Protein AF-A0A2G6E7K4-F1 (afdb_monomer_lite)

Foldseek 3Di:
DVVVVVVVVVVVVVVVVVVVVVVVVPPPPPPDPPLAFWFWFQLPQFCDPDQDHRAQFQHWHVPFDGDQQAGWRTWGDDPQKIKTFTQHPQFPAAADPPDPFPRHWHWFKKFKALQAPVLRDLPPFDQDDAFDKDKDFPPSRTQKIWAAPADPRRGGDPPQQKTWMFGHDSRWIFIAAGGSVLSSLDTRYGDDDGGTDGMDHWDKDACSVPDSHGIMIIDDGRVSVVDLARMKIWIAISNNRHIIIGHPVDTDPDPCVVVVVVVVVVVVVVVVVVVVD

InterPro domains:
  IPR013424 PEP-CTERM protein-sorting domain [PF07589] (251-271)
  IPR013424 PEP-CTERM protein-sorting domain [TIGR02595] (252-276)

Secondary structure (DSSP, 8-state):
-HHHHHHHHHHHHHHHHHHHHHHHH-----------EE-EE--SS---SSSSSS--SS---TTS--SGGG-EEEEEEETTEEEEEESS-TTT-EE-TT--SSSEE-B-PEEEESS-GGG--GGGSPPP-SSS--EEES-S---EEEEEPB-TTSSB-TTT-EEEEEE--TT-EEEE-S-GGGGGG-EEEEEE-SEEEEEEE-EEE---TTBSBSEEEEEEE-GGGS--TT-EEEEEBTT-S-EEEE-TTSPPPPPTHHHHHHHHHHHHHHHHHHTT-

pLDDT: mean 85.66, std 12.46, range [47.22, 98.69]

Structure (mmCIF, N/CA/C/O backbone):
data_AF-A0A2G6E7K4-F1
#
_entry.id   AF-A0A2G6E7K4-F1
#
loop_
_atom_site.group_PDB
_atom_site.id
_atom_site.type_symbol
_atom_site.label_atom_id
_atom_site.label_alt_id
_atom_site.label_comp_id
_atom_site.label_asym_id
_atom_site.label_entity_id
_atom_site.label_seq_id
_atom_site.pdbx_PDB_ins_code
_atom_site.Cartn_x
_atom_site.Cartn_y
_atom_site.Cartn_z
_atom_site.occupancy
_atom_site.B_iso_or_equiv
_atom_site.auth_seq_id
_atom_site.auth_comp_id
_atom_site.auth_asym_id
_atom_site.auth_atom_id
_atom_site.pdbx_PDB_model_num
ATOM 1 N N . MET A 1 1 ? -24.726 32.894 61.142 1.00 69.31 1 MET A N 1
ATOM 2 C CA . MET A 1 1 ? -24.258 31.506 60.924 1.00 69.31 1 MET A CA 1
ATOM 3 C C . MET A 1 1 ? -25.130 30.751 59.913 1.00 69.31 1 MET A C 1
ATOM 5 O O . MET A 1 1 ? -24.589 30.278 58.927 1.00 69.31 1 MET A O 1
ATOM 9 N N . MET A 1 2 ? -26.463 30.739 60.058 1.00 79.25 2 MET A N 1
ATOM 10 C CA . MET A 1 2 ? -27.396 30.045 59.140 1.00 79.25 2 MET A CA 1
ATOM 11 C C . MET A 1 2 ? -27.314 30.479 57.656 1.00 79.25 2 MET A C 1
ATOM 13 O O . MET A 1 2 ? -27.462 29.657 56.760 1.00 79.25 2 MET A O 1
ATOM 17 N N . PHE A 1 3 ? -27.017 31.753 57.381 1.00 76.12 3 PHE A N 1
ATOM 18 C CA . PHE A 1 3 ? -26.937 32.280 56.009 1.00 76.12 3 PHE A CA 1
ATOM 19 C C . PHE A 1 3 ? -25.722 31.749 55.216 1.00 76.12 3 PHE A C 1
ATOM 21 O O . PHE A 1 3 ? -25.814 31.518 54.014 1.00 76.12 3 PHE A O 1
ATOM 28 N N . MET A 1 4 ? -24.592 31.494 55.889 1.00 80.38 4 MET A N 1
ATOM 29 C CA . MET A 1 4 ? -23.384 30.946 55.249 1.00 80.38 4 MET A CA 1
ATOM 30 C C . MET A 1 4 ? -23.529 29.463 54.887 1.00 80.38 4 MET A C 1
ATOM 32 O O . MET A 1 4 ? -23.009 29.032 53.860 1.00 80.38 4 MET A O 1
ATOM 36 N N . GLU A 1 5 ? -24.241 28.690 55.710 1.00 80.56 5 GLU A N 1
ATOM 37 C CA . GLU A 1 5 ? -24.541 27.274 55.453 1.00 80.56 5 GLU A CA 1
ATOM 38 C C . GLU A 1 5 ? -25.435 27.117 54.214 1.00 80.56 5 GLU A C 1
ATOM 40 O O . GLU A 1 5 ? -25.129 26.332 53.314 1.00 80.56 5 GLU A O 1
ATOM 45 N N . LEU A 1 6 ? -26.484 27.942 54.109 1.00 78.81 6 LEU A N 1
ATOM 46 C CA . LEU A 1 6 ? -27.387 27.943 52.958 1.00 78.81 6 LEU A CA 1
ATOM 47 C C . LEU A 1 6 ? -26.661 28.344 51.662 1.00 78.81 6 LEU A C 1
ATOM 49 O O . LEU A 1 6 ? -26.813 27.678 50.639 1.00 78.81 6 LEU A O 1
ATOM 53 N N . TRP A 1 7 ? -25.811 29.375 51.712 1.00 80.88 7 TRP A N 1
ATOM 54 C CA . TRP A 1 7 ? -25.011 29.811 50.562 1.00 80.88 7 TRP A CA 1
ATOM 55 C C . TRP A 1 7 ? -24.049 28.722 50.069 1.00 80.88 7 TRP A C 1
ATOM 57 O O . TRP A 1 7 ? -23.968 28.446 48.871 1.00 80.88 7 TRP A O 1
ATOM 67 N N . ARG A 1 8 ? -23.358 28.037 50.991 1.00 79.25 8 ARG A N 1
ATOM 68 C CA . ARG A 1 8 ? -22.470 26.909 50.665 1.00 79.25 8 ARG A CA 1
ATOM 69 C C . ARG A 1 8 ? -23.223 25.737 50.041 1.00 79.25 8 ARG A C 1
ATOM 71 O O . ARG A 1 8 ? -22.695 25.095 49.134 1.00 79.25 8 ARG A O 1
ATOM 78 N N . PHE A 1 9 ? -24.435 25.453 50.509 1.00 78.44 9 PHE A N 1
ATOM 79 C CA . PHE A 1 9 ? -25.270 24.387 49.961 1.00 78.44 9 PHE A CA 1
ATOM 80 C C . PHE A 1 9 ? -25.733 24.696 48.529 1.00 78.44 9 PHE A C 1
ATOM 82 O O . PHE A 1 9 ? -25.611 23.844 47.647 1.00 78.44 9 PHE A O 1
ATOM 89 N N . VAL A 1 10 ? -26.194 25.927 48.280 1.00 81.81 10 VAL A N 1
ATOM 90 C CA . VAL A 1 10 ? -26.642 26.376 46.952 1.00 81.81 10 VAL A CA 1
ATOM 91 C C . VAL A 1 10 ? -25.477 26.412 45.962 1.00 81.81 10 VAL A C 1
ATOM 93 O O . VAL A 1 10 ? -25.593 25.832 44.886 1.00 81.81 10 VAL A O 1
ATOM 96 N N . MET A 1 11 ? -24.325 26.977 46.342 1.00 82.44 11 MET A N 1
ATOM 97 C CA . MET A 1 11 ? -23.132 27.036 45.482 1.00 82.44 11 MET A CA 1
ATOM 98 C C . MET A 1 11 ? -22.623 25.644 45.083 1.00 82.44 11 MET A C 1
ATOM 100 O O . MET A 1 11 ? -22.278 25.431 43.926 1.00 82.44 11 MET A O 1
ATOM 104 N N . LYS A 1 12 ? -22.630 24.664 46.000 1.00 77.56 12 LYS A N 1
ATOM 105 C CA . LYS A 1 12 ? -22.223 23.281 45.688 1.00 77.56 12 LYS A CA 1
ATOM 106 C C . LYS A 1 12 ? -23.146 22.611 44.668 1.00 77.56 12 LYS A C 1
ATOM 108 O O . LYS A 1 12 ? -22.664 21.878 43.809 1.00 77.56 12 LYS A O 1
ATOM 113 N N . ARG A 1 13 ? -24.460 22.843 44.762 1.00 81.94 13 ARG A N 1
ATOM 114 C CA . ARG A 1 13 ? -25.428 22.294 43.800 1.00 81.94 13 ARG A CA 1
ATOM 115 C C . ARG A 1 13 ? -25.355 23.008 42.458 1.00 81.94 13 ARG A C 1
ATOM 117 O O . ARG A 1 13 ? -25.353 22.334 41.438 1.00 81.94 13 ARG A O 1
ATOM 124 N N . LEU A 1 14 ? -25.233 24.335 42.464 1.00 80.44 14 LEU A N 1
ATOM 125 C CA . LEU A 1 14 ? -25.110 25.126 41.242 1.00 80.44 14 LEU A CA 1
ATOM 126 C C . LEU A 1 14 ? -23.844 24.746 40.467 1.00 80.44 14 LEU A C 1
ATOM 128 O O . LEU A 1 14 ? -23.913 24.527 39.266 1.00 80.44 14 LEU A O 1
ATOM 132 N N . PHE A 1 15 ? -22.717 24.581 41.166 1.00 78.75 15 PHE A N 1
ATOM 133 C CA . PHE A 1 15 ? -21.463 24.139 40.559 1.00 78.75 15 PHE A CA 1
ATOM 134 C C . PHE A 1 15 ? -21.559 22.709 40.010 1.00 78.75 15 PHE A C 1
ATOM 136 O O . PHE A 1 15 ? -21.078 22.445 38.917 1.00 78.75 15 PHE A O 1
ATOM 143 N N . GLY A 1 16 ? -22.226 21.796 40.727 1.00 77.75 16 GLY A N 1
ATOM 144 C CA . GLY A 1 16 ? -22.464 20.434 40.238 1.00 77.75 16 GLY A CA 1
ATOM 145 C C . GLY A 1 16 ? -23.347 20.385 38.986 1.00 77.75 16 GLY A C 1
ATOM 146 O O . GLY A 1 16 ? -23.050 19.631 38.067 1.00 77.75 16 GLY A O 1
ATOM 147 N N . VAL A 1 17 ? -24.397 21.211 38.930 1.00 78.06 17 VAL A N 1
ATOM 148 C CA . VAL A 1 17 ? -25.283 21.319 37.758 1.00 78.06 17 VAL A CA 1
ATOM 149 C C . VAL A 1 17 ? -24.563 21.974 36.582 1.00 78.06 17 VAL A C 1
ATOM 151 O O . VAL A 1 17 ? -24.685 21.482 35.468 1.00 78.06 17 VAL A O 1
ATOM 154 N N . LEU A 1 18 ? -23.780 23.030 36.819 1.00 76.75 18 LEU A N 1
ATOM 155 C CA . LEU A 1 18 ? -22.972 23.671 35.780 1.00 76.75 18 LEU A CA 1
ATOM 156 C C . LEU A 1 18 ? -21.930 22.708 35.215 1.00 76.75 18 LEU A C 1
ATOM 158 O O . LEU A 1 18 ? -21.867 22.565 34.008 1.00 76.75 18 LEU A O 1
ATOM 162 N N . LEU A 1 19 ? -21.185 21.985 36.056 1.00 74.81 19 LEU A N 1
ATOM 163 C CA . LEU A 1 19 ? -20.199 21.005 35.591 1.00 74.81 19 LEU A CA 1
ATOM 164 C C . LEU A 1 19 ? -20.845 19.879 34.765 1.00 74.81 19 LEU A C 1
ATOM 166 O O . LEU A 1 19 ? -20.311 19.503 33.727 1.00 74.81 19 LEU A O 1
ATOM 170 N N . ALA A 1 20 ? -22.004 19.368 35.198 1.00 70.88 20 ALA A N 1
ATOM 171 C CA . ALA A 1 20 ? -22.749 18.352 34.456 1.00 70.88 20 ALA A CA 1
ATOM 172 C C . ALA A 1 20 ? -23.298 18.891 33.124 1.00 70.88 20 ALA A C 1
ATOM 174 O O . ALA A 1 20 ? -23.215 18.204 32.112 1.00 70.88 20 ALA A O 1
ATOM 175 N N . ALA A 1 21 ? -23.807 20.126 33.106 1.00 71.69 21 ALA A N 1
ATOM 176 C CA . ALA A 1 21 ? -24.277 20.776 31.887 1.00 71.69 21 ALA A CA 1
ATOM 177 C C . ALA A 1 21 ? -23.126 21.059 30.911 1.00 71.69 21 ALA A C 1
ATOM 179 O O . ALA A 1 21 ? -23.288 20.845 29.717 1.00 71.69 21 ALA A O 1
ATOM 180 N N . THR A 1 22 ? -21.948 21.467 31.396 1.00 66.69 22 THR A N 1
ATOM 181 C CA . THR A 1 22 ? -20.770 21.654 30.540 1.00 66.69 22 THR A CA 1
ATOM 182 C C . THR A 1 22 ? -20.312 20.322 29.949 1.00 66.69 22 THR A C 1
ATOM 184 O O . THR A 1 22 ? -20.122 20.256 28.745 1.00 66.69 22 THR A O 1
ATOM 187 N N . LEU A 1 23 ? -20.240 19.247 30.746 1.00 65.38 23 LEU A N 1
ATOM 188 C CA . LEU A 1 23 ? -19.900 17.901 30.255 1.00 65.38 23 LEU A CA 1
ATOM 189 C C . LEU A 1 23 ? -20.910 17.358 29.229 1.00 65.38 23 LEU A C 1
ATOM 191 O O . LEU A 1 23 ? -20.523 16.623 28.329 1.00 65.38 23 LEU A O 1
ATOM 195 N N . MET A 1 24 ? -22.192 17.723 29.346 1.00 63.91 24 MET A N 1
ATOM 196 C CA . MET A 1 24 ? -23.231 17.340 28.380 1.00 63.91 24 MET A CA 1
ATOM 197 C C . MET A 1 24 ? -23.233 18.215 27.117 1.00 63.91 24 MET A C 1
ATOM 199 O O . MET A 1 24 ? -23.617 17.737 26.056 1.00 63.91 24 MET A O 1
ATOM 203 N N . CYS A 1 25 ? -22.799 19.476 27.207 1.00 55.75 25 CYS A N 1
ATOM 204 C CA . CYS A 1 25 ? -22.737 20.395 26.066 1.00 55.75 25 CYS A CA 1
ATOM 205 C C . CYS A 1 25 ? -21.403 20.344 25.300 1.00 55.75 25 CYS A C 1
ATOM 207 O O . CYS A 1 25 ? -21.341 20.853 24.187 1.00 55.75 25 CYS A O 1
ATOM 209 N N . THR A 1 26 ? -20.346 19.743 25.859 1.00 54.12 26 THR A N 1
ATOM 210 C CA . THR A 1 26 ? -19.057 19.525 25.172 1.00 54.12 26 THR A CA 1
ATOM 211 C C . THR A 1 26 ? -18.934 18.136 24.553 1.00 54.12 26 THR A C 1
ATOM 213 O O . THR A 1 26 ? -17.831 17.735 24.198 1.00 54.12 26 THR A O 1
ATOM 216 N N . GLY A 1 27 ? -20.039 17.400 24.407 1.00 53.38 27 GLY A N 1
ATOM 217 C CA . GLY A 1 27 ? -20.100 16.191 23.587 1.00 53.38 27 GLY A CA 1
ATOM 218 C C . GLY A 1 27 ? -19.998 16.526 22.099 1.00 53.38 27 GLY A C 1
ATOM 219 O O . GLY A 1 27 ? -20.880 16.162 21.330 1.00 53.38 27 GLY A O 1
ATOM 220 N N . ALA A 1 28 ? -18.962 17.268 21.696 1.00 52.09 28 ALA A N 1
ATOM 221 C CA . ALA A 1 28 ? -18.530 17.253 20.314 1.00 52.09 28 ALA A CA 1
ATOM 222 C C . ALA A 1 28 ? -18.260 15.783 20.001 1.00 52.09 28 ALA A C 1
ATOM 224 O O . ALA A 1 28 ? -17.378 15.171 20.603 1.00 52.09 28 ALA A O 1
ATOM 225 N N . HIS A 1 29 ? -19.096 15.198 19.149 1.00 47.22 29 HIS A N 1
ATOM 226 C CA . HIS A 1 29 ? -18.805 13.913 18.552 1.00 47.22 29 HIS A CA 1
ATOM 227 C C . HIS A 1 29 ? -17.534 14.124 17.735 1.00 47.22 29 HIS A C 1
ATOM 229 O O . HIS A 1 29 ? -17.582 14.624 16.614 1.00 47.22 29 HIS A O 1
ATOM 235 N N . VAL A 1 30 ? -16.387 13.843 18.347 1.00 51.91 30 VAL A N 1
ATOM 236 C CA . VAL A 1 30 ? -15.177 13.546 17.600 1.00 51.91 30 VAL A CA 1
ATOM 237 C C . VAL A 1 30 ? -15.498 12.207 16.958 1.00 51.91 30 VAL A C 1
ATOM 239 O O . VAL A 1 30 ? -15.428 11.169 17.611 1.00 51.91 30 VAL A O 1
ATOM 242 N N . TYR A 1 31 ? -16.011 12.255 15.732 1.00 61.25 31 TYR A N 1
ATOM 243 C CA . TYR A 1 31 ? -16.021 11.082 14.879 1.00 61.25 31 TYR A CA 1
ATOM 244 C C . TYR A 1 31 ? -14.555 10.858 14.537 1.00 61.25 31 TYR A C 1
ATOM 246 O O . TYR A 1 31 ? -14.017 11.513 13.649 1.00 61.25 31 TYR A O 1
ATOM 254 N N . ALA A 1 32 ? -13.883 10.039 15.345 1.00 67.81 32 ALA A N 1
ATOM 255 C CA . ALA A 1 32 ? -12.681 9.395 14.865 1.00 67.81 32 ALA A CA 1
ATOM 256 C C . ALA A 1 32 ? -13.123 8.557 13.664 1.00 67.81 32 ALA A C 1
ATOM 258 O O . ALA A 1 32 ? -14.134 7.854 13.752 1.00 67.81 32 ALA A O 1
ATOM 259 N N . LEU A 1 33 ? -12.434 8.725 12.542 1.00 82.75 33 LEU A N 1
ATOM 260 C CA . LEU A 1 33 ? -12.523 7.794 11.435 1.00 82.75 33 LEU A CA 1
ATOM 261 C C . LEU A 1 33 ? -12.173 6.418 12.002 1.00 82.75 33 LEU A C 1
ATOM 263 O O . LEU A 1 33 ? -11.077 6.231 12.532 1.00 82.75 33 LEU A O 1
ATOM 267 N N . ASP A 1 34 ? -13.153 5.523 11.996 1.00 89.19 34 ASP A N 1
ATOM 268 C CA . ASP A 1 34 ? -12.968 4.142 12.408 1.00 89.19 34 ASP A CA 1
ATOM 269 C C . ASP A 1 34 ? -12.454 3.391 11.185 1.00 89.19 34 ASP A C 1
ATOM 271 O O . ASP A 1 34 ? -13.178 3.253 10.201 1.00 89.19 34 ASP A O 1
ATOM 275 N N . LEU A 1 35 ? -11.171 3.040 11.207 1.00 91.56 35 LEU A N 1
ATOM 276 C CA . LEU A 1 35 ? -10.523 2.294 10.129 1.00 91.56 35 LEU A CA 1
ATOM 277 C C . LEU A 1 35 ? -10.503 0.785 10.412 1.00 91.56 35 LEU A C 1
ATOM 279 O O . LEU A 1 35 ? -10.025 0.025 9.575 1.00 91.56 35 LEU A O 1
ATOM 283 N N . GLY A 1 36 ? -11.014 0.358 11.572 1.00 92.56 36 GLY A N 1
ATOM 284 C CA . GLY A 1 36 ? -10.951 -1.023 12.033 1.00 92.56 36 GLY A CA 1
ATOM 285 C C . GLY A 1 36 ? -9.618 -1.381 12.690 1.00 92.56 36 GLY A C 1
ATOM 286 O O . GLY A 1 36 ? -8.954 -0.543 13.309 1.00 92.56 36 GLY A O 1
ATOM 287 N N . ASP A 1 37 ? -9.241 -2.653 12.582 1.00 92.06 37 ASP A N 1
ATOM 288 C CA . ASP A 1 37 ? -8.063 -3.208 13.245 1.00 92.06 37 ASP A CA 1
ATOM 289 C C . ASP A 1 37 ? -6.783 -2.849 12.481 1.00 92.06 37 ASP A C 1
ATOM 291 O O . ASP A 1 37 ? -6.728 -2.970 11.258 1.00 92.06 37 ASP A O 1
ATOM 295 N N . ASN A 1 38 ? -5.723 -2.455 13.196 1.00 91.31 38 ASN A N 1
ATOM 296 C CA . ASN A 1 38 ? -4.394 -2.322 12.600 1.00 91.31 38 ASN A CA 1
ATOM 297 C C . ASN A 1 38 ? -3.809 -3.722 12.361 1.00 91.31 38 ASN A C 1
ATOM 299 O O . ASN A 1 38 ? -3.509 -4.452 13.312 1.00 91.31 38 ASN A O 1
ATOM 303 N N . ILE A 1 39 ? -3.631 -4.072 11.091 1.00 92.19 39 ILE A N 1
ATOM 304 C CA . ILE A 1 39 ? -3.152 -5.387 10.650 1.00 92.19 39 ILE A CA 1
ATOM 305 C C . ILE A 1 39 ? -1.685 -5.363 10.209 1.00 92.19 39 ILE A C 1
ATOM 307 O O . ILE A 1 39 ? -1.208 -6.323 9.616 1.00 92.19 39 ILE A O 1
ATOM 311 N N . THR A 1 40 ? -0.976 -4.268 10.459 1.00 90.88 40 THR A N 1
ATOM 312 C CA . THR A 1 40 ? 0.383 -4.036 9.961 1.00 90.88 40 THR A CA 1
ATOM 313 C C . THR A 1 40 ? 1.390 -4.971 10.618 1.00 90.88 40 THR A C 1
ATOM 315 O O . THR A 1 40 ? 1.371 -5.177 11.835 1.00 90.88 40 THR A O 1
ATOM 318 N N . LEU A 1 41 ? 2.293 -5.524 9.816 1.00 86.69 41 LEU A N 1
ATOM 319 C CA . LEU A 1 41 ? 3.391 -6.365 10.261 1.00 86.69 41 LEU A CA 1
ATOM 320 C C . LEU A 1 41 ? 4.730 -5.696 9.967 1.00 86.69 41 LEU A C 1
ATOM 322 O O . LEU A 1 41 ? 4.841 -5.071 8.924 1.00 86.69 41 LEU A O 1
ATOM 326 N N . PRO A 1 42 ? 5.756 -5.924 10.807 1.00 81.62 42 PRO A N 1
ATOM 327 C CA . PRO A 1 42 ? 7.126 -5.603 10.442 1.00 81.62 42 PRO A CA 1
ATOM 328 C C . PRO A 1 42 ? 7.534 -6.368 9.179 1.00 81.62 42 PRO A C 1
ATOM 330 O O . PRO A 1 42 ? 7.428 -7.600 9.147 1.00 81.62 42 PRO A O 1
ATOM 333 N N . ASP A 1 43 ? 8.057 -5.667 8.188 1.00 71.88 43 ASP A N 1
ATOM 334 C CA . ASP A 1 43 ? 8.473 -6.192 6.889 1.00 71.88 43 ASP A CA 1
ATOM 335 C C . ASP A 1 43 ? 9.698 -7.140 6.948 1.00 71.88 43 ASP A C 1
ATOM 337 O O . ASP A 1 43 ? 10.034 -7.840 5.991 1.00 71.88 43 ASP A O 1
ATOM 341 N N . MET A 1 44 ? 10.375 -7.190 8.100 1.00 72.88 44 MET A N 1
ATOM 342 C CA . MET A 1 44 ? 11.597 -7.953 8.362 1.00 72.88 44 MET A CA 1
ATOM 343 C C . MET A 1 44 ? 12.781 -7.662 7.418 1.00 72.88 44 MET A C 1
ATOM 345 O O . MET A 1 44 ? 13.757 -8.427 7.437 1.00 72.88 44 MET A O 1
ATOM 349 N N . ILE A 1 45 ? 12.758 -6.595 6.615 1.00 68.69 45 ILE A N 1
ATOM 350 C CA . ILE A 1 45 ? 13.897 -6.211 5.765 1.00 68.69 45 ILE A CA 1
ATOM 351 C C . ILE A 1 45 ? 14.990 -5.570 6.627 1.00 68.69 45 ILE A C 1
ATOM 353 O O . ILE A 1 45 ? 16.194 -5.731 6.368 1.00 68.69 45 ILE A O 1
ATOM 357 N N . SER A 1 46 ? 14.588 -4.968 7.744 1.00 64.94 46 SER A N 1
ATOM 358 C CA . SER A 1 46 ? 15.455 -4.308 8.705 1.00 64.94 46 SER A CA 1
ATOM 359 C C . SER A 1 46 ? 15.458 -4.981 10.088 1.00 64.94 46 SER A C 1
ATOM 361 O O . SER A 1 46 ? 14.464 -5.482 10.601 1.00 64.94 46 SER A O 1
ATOM 363 N N . THR A 1 47 ? 16.621 -4.984 10.754 1.00 62.44 47 THR A N 1
ATOM 364 C CA . THR A 1 47 ? 16.741 -5.326 12.191 1.00 62.44 47 THR A CA 1
ATOM 365 C C . THR A 1 47 ? 17.417 -4.197 12.976 1.00 62.44 47 THR A C 1
ATOM 367 O O . THR A 1 47 ? 18.185 -4.447 13.914 1.00 62.44 47 THR A O 1
ATOM 370 N N . GLY A 1 48 ? 17.241 -2.958 12.512 1.00 59.56 48 GLY A N 1
ATOM 371 C CA . GLY A 1 48 ? 17.858 -1.757 13.070 1.00 59.56 48 GLY A CA 1
ATOM 372 C C . GLY A 1 48 ? 17.296 -1.319 14.428 1.00 59.56 48 GLY A C 1
ATOM 373 O O . GLY A 1 48 ? 16.413 -1.946 15.003 1.00 59.56 48 GLY A O 1
ATOM 374 N N . ASN A 1 49 ? 17.850 -0.227 14.962 1.00 57.41 49 ASN A N 1
ATOM 375 C CA . ASN A 1 49 ? 17.268 0.526 16.076 1.00 57.41 49 ASN A CA 1
ATOM 376 C C . ASN A 1 49 ? 17.139 1.988 15.628 1.00 57.41 49 ASN A C 1
ATOM 378 O O . ASN A 1 49 ? 18.160 2.606 15.310 1.00 57.41 49 ASN A O 1
ATOM 382 N N . GLY A 1 50 ? 15.939 2.568 15.689 1.00 67.19 50 GLY A N 1
ATOM 383 C CA . GLY A 1 50 ? 15.702 3.974 15.347 1.00 67.19 50 GLY A CA 1
ATOM 384 C C . GLY A 1 50 ? 14.617 4.124 14.288 1.00 67.19 50 GLY A C 1
ATOM 385 O O . GLY A 1 50 ? 13.518 3.650 14.515 1.00 67.19 50 GLY A O 1
ATOM 386 N N . TRP A 1 51 ? 14.947 4.789 13.181 1.00 54.72 51 TRP A N 1
ATOM 387 C CA . TRP A 1 51 ? 14.076 5.049 12.018 1.00 54.72 51 TRP A CA 1
ATOM 388 C C . TRP A 1 51 ? 14.023 3.879 11.016 1.00 54.72 51 TRP A C 1
ATOM 390 O O . TRP A 1 51 ? 13.482 4.026 9.937 1.00 54.72 51 TRP A O 1
ATOM 400 N N . TYR A 1 52 ? 14.684 2.767 11.343 1.00 52.66 52 TYR A N 1
ATOM 401 C CA . TYR A 1 52 ? 14.613 1.485 10.643 1.00 52.66 52 TYR A CA 1
ATOM 402 C C . TYR A 1 52 ? 14.685 0.392 11.716 1.00 52.66 52 TYR A C 1
ATOM 404 O O . TYR A 1 52 ? 15.524 0.492 12.631 1.00 52.66 52 TYR A O 1
ATOM 412 N N . GLY A 1 53 ? 13.812 -0.616 11.687 1.00 62.34 53 GLY A N 1
ATOM 413 C CA . GLY A 1 53 ? 13.686 -1.553 12.804 1.00 62.34 53 GLY A CA 1
ATOM 414 C C . GLY A 1 53 ? 12.614 -2.625 12.649 1.00 62.34 53 GLY A C 1
ATOM 415 O O . GLY A 1 53 ? 12.356 -3.113 11.570 1.00 62.34 53 GLY A O 1
ATOM 416 N N . SER A 1 54 ? 12.055 -3.075 13.776 1.00 63.91 54 SER A N 1
ATOM 417 C CA . SER A 1 54 ? 10.946 -4.042 13.796 1.00 63.91 54 SER A CA 1
ATOM 418 C C . SER A 1 54 ? 9.590 -3.341 13.933 1.00 63.91 54 SER A C 1
ATOM 420 O O . SER A 1 54 ? 8.714 -3.848 14.638 1.00 63.91 54 SER A O 1
ATOM 422 N N . GLN A 1 55 ? 9.487 -2.109 13.448 1.00 71.12 55 GLN A N 1
ATOM 423 C CA . GLN A 1 55 ? 8.390 -1.192 13.725 1.00 71.12 55 GLN A CA 1
ATOM 424 C C . GLN A 1 55 ? 8.136 -0.371 12.465 1.00 71.12 55 GLN A C 1
ATOM 426 O O . GLN A 1 55 ? 9.052 0.285 12.011 1.00 71.12 55 GLN A O 1
ATOM 431 N N . GLU A 1 56 ? 6.898 -0.356 11.993 1.00 73.44 56 GLU A N 1
ATOM 432 C CA . GLU A 1 56 ? 6.490 0.290 10.729 1.00 73.44 56 GLU A CA 1
ATOM 433 C C . GLU A 1 56 ? 6.061 1.754 10.938 1.00 73.44 56 GLU A C 1
ATOM 435 O O . GLU A 1 56 ? 5.475 2.388 10.083 1.00 73.44 56 GLU A O 1
ATOM 440 N N . VAL A 1 57 ? 6.269 2.287 12.145 1.00 70.69 57 VAL A N 1
ATOM 441 C CA . VAL A 1 57 ? 5.918 3.667 12.498 1.00 70.69 57 VAL A CA 1
ATOM 442 C C . VAL A 1 57 ? 7.180 4.513 12.475 1.00 70.69 57 VAL A C 1
ATOM 444 O O . VAL A 1 57 ? 8.119 4.200 13.221 1.00 70.69 57 VAL A O 1
ATOM 447 N N . ASP A 1 58 ? 7.149 5.620 11.726 1.00 70.56 58 ASP A N 1
ATOM 448 C CA . ASP A 1 58 ? 8.306 6.487 11.491 1.00 70.56 58 ASP A CA 1
ATOM 449 C C . ASP A 1 58 ? 9.480 5.693 10.868 1.00 70.56 58 ASP A C 1
ATOM 451 O O . ASP A 1 58 ? 10.648 5.920 11.236 1.00 70.56 58 ASP A O 1
ATOM 455 N N . GLU A 1 59 ? 9.179 4.719 9.995 1.00 77.06 59 GLU A N 1
ATOM 456 C CA . GLU A 1 59 ? 10.166 3.847 9.348 1.00 77.06 59 GLU A CA 1
ATOM 457 C C . GLU A 1 59 ? 10.324 4.146 7.860 1.00 77.06 59 GLU A C 1
ATOM 459 O O . GLU A 1 59 ? 9.392 4.528 7.174 1.00 77.06 59 GLU A O 1
ATOM 464 N N . THR A 1 60 ? 11.550 3.999 7.365 1.00 76.69 60 THR A N 1
ATOM 465 C CA . THR A 1 60 ? 11.812 3.795 5.943 1.00 76.69 60 THR A CA 1
ATOM 466 C C . THR A 1 60 ? 12.939 2.771 5.799 1.00 76.69 60 THR A C 1
ATOM 468 O O . THR A 1 60 ? 13.772 2.626 6.707 1.00 76.69 60 THR A O 1
ATOM 471 N N . GLU A 1 61 ? 13.064 2.135 4.631 1.00 81.31 61 GLU A N 1
ATOM 472 C CA . GLU A 1 61 ? 14.063 1.082 4.428 1.00 81.31 61 GLU A CA 1
ATOM 473 C C . GLU A 1 61 ? 15.524 1.517 4.699 1.00 81.31 61 GLU A C 1
ATOM 475 O O . GLU A 1 61 ? 15.935 2.671 4.498 1.00 81.31 61 GLU A O 1
ATOM 480 N N . PRO A 1 62 ? 16.413 0.591 5.107 1.00 75.62 62 PRO A N 1
ATOM 481 C CA . PRO A 1 62 ? 17.817 0.907 5.328 1.00 75.62 62 PRO A CA 1
ATOM 482 C C . PRO A 1 62 ? 18.503 1.520 4.097 1.00 75.62 62 PRO A C 1
ATOM 484 O O . PRO A 1 62 ? 18.812 0.856 3.110 1.00 75.62 62 PRO A O 1
ATOM 487 N N . GLY A 1 63 ? 18.865 2.799 4.211 1.00 79.25 63 GLY A N 1
ATOM 488 C CA . GLY A 1 63 ? 19.570 3.534 3.156 1.00 79.25 63 GLY A CA 1
ATOM 489 C C . GLY A 1 63 ? 18.663 4.374 2.260 1.00 79.25 63 GLY A C 1
ATOM 490 O O . GLY A 1 63 ? 19.163 4.933 1.280 1.00 79.25 63 GLY A O 1
ATOM 491 N N . THR A 1 64 ? 17.385 4.504 2.611 1.00 84.25 64 THR A N 1
ATOM 492 C CA . THR A 1 64 ? 16.414 5.325 1.889 1.00 84.25 64 THR A CA 1
ATOM 493 C C . THR A 1 64 ? 16.276 6.735 2.466 1.00 84.25 64 THR A C 1
ATOM 495 O O . THR A 1 64 ? 17.020 7.148 3.370 1.00 84.25 64 THR A O 1
ATOM 498 N N . VAL A 1 65 ? 15.413 7.541 1.843 1.00 85.88 65 VAL A N 1
ATOM 499 C CA . VAL A 1 65 ? 15.159 8.916 2.267 1.00 85.88 65 VAL A CA 1
ATOM 500 C C . VAL A 1 65 ? 14.213 8.883 3.456 1.00 85.88 65 VAL A C 1
ATOM 502 O O . VAL A 1 65 ? 13.105 8.380 3.364 1.00 85.88 65 VAL A O 1
ATOM 505 N N . GLN A 1 66 ? 14.654 9.479 4.560 1.00 86.38 66 GLN A N 1
ATOM 506 C CA . GLN A 1 66 ? 13.836 9.628 5.758 1.00 86.38 66 GLN A CA 1
ATOM 507 C C . GLN A 1 66 ? 12.873 10.802 5.621 1.00 86.38 66 GLN A C 1
ATOM 509 O O . GLN A 1 66 ? 13.257 11.884 5.156 1.00 86.38 66 GLN A O 1
ATOM 514 N N . GLY A 1 67 ? 11.682 10.637 6.175 1.00 85.12 67 GLY A N 1
ATOM 515 C CA . GLY A 1 67 ? 10.737 11.717 6.390 1.00 85.12 67 GLY A CA 1
ATOM 516 C C . GLY A 1 67 ? 9.312 11.212 6.312 1.00 85.12 67 GLY A C 1
ATOM 517 O O . GLY A 1 67 ? 9.022 10.299 5.558 1.00 85.12 67 GLY A O 1
ATOM 518 N N . GLN A 1 68 ? 8.428 11.877 7.047 1.00 87.06 68 GLN A N 1
ATOM 519 C CA . GLN A 1 68 ? 7.004 11.560 7.092 1.00 87.06 68 GLN A CA 1
ATOM 520 C C . GLN A 1 68 ? 6.367 11.413 5.700 1.00 87.06 68 GLN A C 1
ATOM 522 O O . GLN A 1 68 ? 5.513 10.576 5.474 1.00 87.06 68 GLN A O 1
ATOM 527 N N . ASN A 1 69 ? 6.786 12.241 4.748 1.00 90.50 69 ASN A N 1
ATOM 528 C CA . ASN A 1 69 ? 6.300 12.249 3.370 1.00 90.50 69 ASN A CA 1
ATOM 529 C C . ASN A 1 69 ? 6.754 11.047 2.519 1.00 90.50 69 ASN A C 1
ATOM 531 O O . ASN A 1 69 ? 6.357 10.969 1.363 1.00 90.50 69 ASN A O 1
ATOM 535 N N . TRP A 1 70 ? 7.580 10.159 3.071 1.00 90.12 70 TRP A N 1
ATOM 536 C CA . TRP A 1 70 ? 8.122 8.948 2.446 1.00 90.12 70 TRP A CA 1
ATOM 537 C C . TRP A 1 70 ? 7.750 7.665 3.204 1.00 90.12 70 TRP A C 1
ATOM 539 O O . TRP A 1 70 ? 8.345 6.621 2.955 1.00 90.12 70 TRP A O 1
ATOM 549 N N . ASP A 1 71 ? 6.868 7.796 4.194 1.00 87.50 71 ASP A N 1
ATOM 550 C CA . ASP A 1 71 ? 6.549 6.762 5.173 1.00 87.50 71 ASP A CA 1
ATOM 551 C C . ASP A 1 71 ? 5.130 6.228 4.912 1.00 87.50 71 ASP A C 1
ATOM 553 O O . ASP A 1 71 ? 4.146 6.996 4.894 1.00 87.50 71 ASP A O 1
ATOM 557 N N . LEU A 1 72 ? 5.052 4.924 4.651 1.00 92.50 72 LEU A N 1
ATOM 558 C CA . LEU A 1 72 ? 3.856 4.097 4.610 1.00 92.50 72 LEU A CA 1
ATOM 559 C C . LEU A 1 72 ? 3.746 3.385 5.957 1.00 92.50 72 LEU A C 1
ATOM 561 O O . LEU A 1 72 ? 4.510 2.490 6.273 1.00 92.50 72 LEU A O 1
ATOM 565 N N . GLU A 1 73 ? 2.729 3.718 6.739 1.00 90.12 73 GLU A N 1
ATOM 566 C CA . GLU A 1 73 ? 2.793 3.411 8.167 1.00 90.12 73 GLU A CA 1
ATOM 567 C C . GLU A 1 73 ? 1.927 2.246 8.609 1.00 90.12 73 GLU A C 1
ATOM 569 O O . GLU A 1 73 ? 2.232 1.551 9.583 1.00 90.12 73 GLU A O 1
ATOM 574 N N . ALA A 1 74 ? 0.753 2.097 7.990 1.00 92.38 74 ALA A N 1
ATOM 575 C CA . ALA A 1 74 ? -0.185 1.099 8.462 1.00 92.38 74 ALA A CA 1
ATOM 576 C C . ALA A 1 74 ? -1.235 0.665 7.449 1.00 92.38 74 ALA A C 1
ATOM 578 O O . ALA A 1 74 ? -1.851 1.472 6.751 1.00 92.38 74 ALA A O 1
ATOM 579 N N . PHE A 1 75 ? -1.531 -0.631 7.491 1.00 95.19 75 PHE A N 1
ATOM 580 C CA . PHE A 1 75 ? -2.781 -1.187 7.013 1.00 95.19 75 PHE A CA 1
ATOM 581 C C . PHE A 1 75 ? -3.798 -1.275 8.148 1.00 95.19 75 PHE A C 1
ATOM 583 O O . PHE A 1 75 ? -3.511 -1.766 9.245 1.00 95.19 75 PHE A O 1
ATOM 590 N N . PHE A 1 76 ? -5.023 -0.872 7.837 1.00 94.94 76 PHE A N 1
ATOM 591 C CA . PHE A 1 76 ? -6.183 -1.074 8.690 1.00 94.94 76 PHE A CA 1
ATOM 592 C C . PHE A 1 76 ? -7.271 -1.836 7.944 1.00 94.94 76 PHE A C 1
ATOM 594 O O . PHE A 1 76 ? -7.450 -1.646 6.738 1.00 94.94 76 PHE A O 1
ATOM 601 N N . LEU A 1 77 ? -7.999 -2.684 8.663 1.00 95.44 77 LEU A N 1
ATOM 602 C CA . LEU A 1 77 ? -9.080 -3.485 8.108 1.00 95.44 77 LEU A CA 1
ATOM 603 C C . LEU A 1 77 ? -10.334 -3.395 8.980 1.00 95.44 77 LEU A C 1
ATOM 605 O O . LEU A 1 77 ? -10.327 -3.820 10.136 1.00 95.44 77 LEU A O 1
ATOM 609 N N . ASP A 1 78 ? -11.422 -2.904 8.386 1.00 94.88 78 ASP A N 1
ATOM 610 C CA . ASP A 1 78 ? -12.768 -2.908 8.968 1.00 94.88 78 ASP A CA 1
ATOM 611 C C . ASP A 1 78 ? -13.688 -3.803 8.130 1.00 94.88 78 ASP A C 1
ATOM 613 O O . ASP A 1 78 ? -14.070 -3.456 7.008 1.00 94.88 78 ASP A O 1
ATOM 617 N N . ASP A 1 79 ? -14.009 -4.989 8.650 1.00 94.31 79 ASP A N 1
ATOM 618 C CA . ASP A 1 79 ? -14.672 -6.081 7.929 1.00 94.31 79 ASP A CA 1
ATOM 619 C C . ASP A 1 79 ? -13.948 -6.452 6.613 1.00 94.31 79 ASP A C 1
ATOM 621 O O . ASP A 1 79 ? -12.995 -7.229 6.616 1.00 94.31 79 ASP A O 1
ATOM 625 N N . PHE A 1 80 ? -14.411 -5.909 5.482 1.00 96.69 80 PHE A N 1
ATOM 626 C CA . PHE A 1 80 ? -13.832 -6.086 4.144 1.00 96.69 80 PHE A CA 1
ATOM 627 C C . PHE A 1 80 ? -13.291 -4.775 3.561 1.00 96.69 80 PHE A C 1
ATOM 629 O O . PHE A 1 80 ? -12.925 -4.741 2.394 1.00 96.69 80 PHE A O 1
ATOM 636 N N . THR A 1 81 ? -13.246 -3.696 4.339 1.00 97.56 81 THR A N 1
ATOM 637 C CA . THR A 1 81 ? -12.726 -2.405 3.885 1.00 97.56 81 THR A CA 1
ATOM 638 C C . THR A 1 81 ? -11.269 -2.273 4.297 1.00 97.56 81 THR A C 1
ATOM 640 O O . THR A 1 81 ? -10.973 -2.103 5.479 1.00 97.56 81 THR A O 1
ATOM 643 N N . LEU A 1 82 ? -10.359 -2.328 3.327 1.00 97.88 82 LEU A N 1
ATOM 644 C CA . LEU A 1 82 ? -8.938 -2.083 3.553 1.00 97.88 82 LEU A CA 1
ATOM 645 C C . LEU A 1 82 ? -8.634 -0.586 3.454 1.00 97.88 82 LEU A C 1
ATOM 647 O O . LEU A 1 82 ? -9.139 0.121 2.575 1.00 97.88 82 LEU A O 1
ATOM 651 N N . SER A 1 83 ? -7.780 -0.119 4.359 1.00 97.38 83 SER A N 1
ATOM 652 C CA . SER A 1 83 ? -7.248 1.239 4.362 1.00 97.38 83 SER A CA 1
ATOM 653 C C . SER A 1 83 ? -5.733 1.227 4.523 1.00 97.38 83 SER A C 1
ATOM 655 O O . SER A 1 83 ? -5.188 0.371 5.216 1.00 97.38 83 SER A O 1
ATOM 657 N N . VAL A 1 84 ? -5.075 2.202 3.905 1.00 96.75 84 VAL A N 1
ATOM 658 C CA . VAL A 1 84 ? -3.639 2.467 4.008 1.00 96.75 84 VAL A CA 1
ATOM 659 C C . VAL A 1 84 ? -3.452 3.842 4.619 1.00 96.75 84 VAL A C 1
ATOM 661 O O . VAL A 1 84 ? -4.132 4.795 4.236 1.00 96.75 84 VAL A O 1
ATOM 664 N N . VAL A 1 85 ? -2.540 3.951 5.571 1.00 94.69 85 VAL A N 1
ATOM 665 C CA . VAL A 1 85 ? -2.211 5.196 6.256 1.00 94.69 85 VAL A CA 1
ATOM 666 C C . VAL A 1 85 ? -0.720 5.442 6.115 1.00 94.69 85 VAL A C 1
ATOM 668 O O . VAL A 1 85 ? 0.067 4.505 6.178 1.00 94.69 85 VAL A O 1
ATOM 671 N N . GLY A 1 86 ? -0.344 6.697 5.909 1.00 94.06 86 GLY A N 1
ATOM 672 C CA . GLY A 1 86 ? 1.048 7.127 5.865 1.00 94.06 86 GLY A CA 1
ATOM 673 C C . GLY A 1 86 ? 1.141 8.641 5.755 1.00 94.06 86 GLY A C 1
ATOM 674 O O . GLY A 1 86 ? 0.126 9.342 5.692 1.00 94.06 86 GLY A O 1
ATOM 675 N N . GLY A 1 87 ? 2.351 9.187 5.729 1.00 92.50 87 GLY A N 1
ATOM 676 C CA . GLY A 1 87 ? 2.535 10.590 5.352 1.00 92.50 87 GLY A CA 1
ATOM 677 C C . GLY A 1 87 ? 2.789 10.797 3.859 1.00 92.50 87 GLY A C 1
ATOM 678 O O . GLY A 1 87 ? 2.746 11.940 3.396 1.00 92.50 87 GLY A O 1
ATOM 679 N N . PHE A 1 88 ? 2.992 9.719 3.098 1.00 94.56 88 PHE A N 1
ATOM 680 C CA . PHE A 1 88 ? 3.125 9.764 1.644 1.00 94.56 88 PHE A CA 1
ATOM 681 C C . PHE A 1 88 ? 1.876 10.339 0.956 1.00 94.56 88 PHE A C 1
ATOM 683 O O . PHE A 1 88 ? 0.740 10.018 1.316 1.00 94.56 88 PHE A O 1
ATOM 690 N N . ASP A 1 89 ? 2.051 11.201 -0.050 1.00 95.50 89 ASP A N 1
ATOM 691 C CA . ASP A 1 89 ? 0.930 11.691 -0.861 1.00 95.50 89 ASP A CA 1
ATOM 692 C C . ASP A 1 89 ? 0.518 10.614 -1.873 1.00 95.50 89 ASP A C 1
ATOM 694 O O . ASP A 1 89 ? 1.085 10.509 -2.959 1.00 95.50 89 ASP A O 1
ATOM 698 N N . PHE A 1 90 ? -0.500 9.821 -1.530 1.00 96.31 90 PHE A N 1
ATOM 699 C CA . PHE A 1 90 ? -0.952 8.706 -2.365 1.00 96.31 90 PHE A CA 1
ATOM 700 C C . PHE A 1 90 ? -1.339 9.109 -3.793 1.00 96.31 90 PHE A C 1
ATOM 702 O O . PHE A 1 90 ? -1.180 8.306 -4.707 1.00 96.31 90 PHE A O 1
ATOM 709 N N . ILE A 1 91 ? -1.822 10.338 -4.014 1.00 96.06 91 ILE A N 1
ATOM 710 C CA . ILE A 1 91 ? -2.222 10.800 -5.350 1.00 96.06 91 ILE A CA 1
ATOM 711 C C . ILE A 1 91 ? -1.018 11.345 -6.107 1.00 96.06 91 ILE A C 1
ATOM 713 O O . ILE A 1 91 ? -0.733 10.903 -7.221 1.00 96.06 91 ILE A O 1
ATOM 717 N N . ASN A 1 92 ? -0.333 12.340 -5.537 1.00 95.12 92 ASN A N 1
ATOM 718 C CA . ASN A 1 92 ? 0.700 13.071 -6.271 1.00 95.12 92 ASN A CA 1
ATOM 719 C C . ASN A 1 92 ? 2.067 12.396 -6.221 1.00 95.12 92 ASN A C 1
ATOM 721 O O . ASN A 1 92 ? 2.926 12.720 -7.047 1.00 95.12 92 ASN A O 1
ATOM 725 N N . GLY A 1 93 ? 2.269 11.475 -5.285 1.00 94.88 93 GLY A N 1
ATOM 726 C CA . GLY A 1 93 ? 3.581 10.962 -4.956 1.00 94.88 93 GLY A CA 1
ATOM 727 C C . GLY A 1 93 ? 4.470 12.010 -4.292 1.00 94.88 93 GLY A C 1
ATOM 728 O O . GLY A 1 93 ? 4.057 13.148 -4.060 1.00 94.88 93 GLY A O 1
ATOM 729 N N . GLU A 1 94 ? 5.726 11.650 -4.059 1.00 94.88 94 GLU A N 1
ATOM 730 C CA . GLU A 1 94 ? 6.694 12.518 -3.398 1.00 94.88 94 GLU A CA 1
ATOM 731 C C . GLU A 1 94 ? 7.835 12.926 -4.337 1.00 94.88 94 GLU A C 1
ATOM 733 O O . GLU A 1 94 ? 8.377 12.129 -5.108 1.00 94.88 94 GLU A O 1
ATOM 738 N N . ALA A 1 95 ? 8.205 14.208 -4.292 1.00 93.31 95 ALA A N 1
ATOM 739 C CA . ALA A 1 95 ? 9.183 14.778 -5.207 1.00 93.31 95 ALA A CA 1
ATOM 740 C C . ALA A 1 95 ? 10.612 14.320 -4.878 1.00 93.31 95 ALA A C 1
ATOM 742 O O . ALA A 1 95 ? 11.087 14.436 -3.749 1.00 93.31 95 ALA A O 1
ATOM 743 N N . SER A 1 96 ? 11.366 13.902 -5.898 1.00 90.81 96 SER A N 1
ATOM 744 C CA . SER A 1 96 ? 12.769 13.511 -5.743 1.00 90.81 96 SER A CA 1
ATOM 745 C C . SER A 1 96 ? 13.629 14.002 -6.899 1.00 90.81 96 SER A C 1
ATOM 747 O O . SER A 1 96 ? 13.253 13.965 -8.066 1.00 90.81 96 SER A O 1
ATOM 749 N N . ASN A 1 97 ? 14.867 14.390 -6.597 1.00 87.38 97 ASN A N 1
ATOM 750 C CA . ASN A 1 97 ? 15.877 14.676 -7.618 1.00 87.38 97 ASN A CA 1
ATOM 751 C C . ASN A 1 97 ? 16.331 13.419 -8.384 1.00 87.38 97 ASN A C 1
ATOM 753 O O . ASN A 1 97 ? 17.079 13.544 -9.357 1.00 87.38 97 ASN A O 1
ATOM 757 N N . HIS A 1 98 ? 15.931 12.232 -7.924 1.00 83.81 98 HIS A N 1
ATOM 758 C CA . HIS A 1 98 ? 16.217 10.956 -8.568 1.00 83.81 98 HIS A CA 1
ATOM 759 C C . HIS A 1 98 ? 15.012 10.348 -9.292 1.00 83.81 98 HIS A C 1
ATOM 761 O O . HIS A 1 98 ? 15.203 9.366 -10.009 1.00 83.81 98 HIS A O 1
ATOM 767 N N . ALA A 1 99 ? 13.822 10.934 -9.138 1.00 82.69 99 ALA A N 1
ATOM 768 C CA . ALA A 1 99 ? 12.621 10.492 -9.828 1.00 82.69 99 ALA A CA 1
ATOM 769 C C . ALA A 1 99 ? 12.775 10.601 -11.348 1.00 82.69 99 ALA A C 1
ATOM 771 O O . ALA A 1 99 ? 13.333 11.566 -11.884 1.00 82.69 99 ALA A O 1
ATOM 772 N N . SER A 1 100 ? 12.282 9.586 -12.050 1.00 69.88 100 SER A N 1
ATOM 773 C CA . SER A 1 100 ? 12.149 9.611 -13.503 1.00 69.88 100 SER A CA 1
ATOM 774 C C . SER A 1 100 ? 10.804 10.210 -13.909 1.00 69.88 100 SER A C 1
ATOM 776 O O . SER A 1 100 ? 9.820 10.028 -13.210 1.00 69.88 100 SER A O 1
ATOM 778 N N . GLY A 1 101 ? 10.732 10.864 -15.070 1.00 81.00 101 GLY A N 1
ATOM 779 C CA . GLY A 1 101 ? 9.459 11.370 -15.591 1.00 81.00 101 GLY A CA 1
ATOM 780 C C . GLY A 1 101 ? 9.099 12.750 -15.047 1.00 81.00 101 GLY A C 1
ATOM 781 O O . GLY A 1 101 ? 9.777 13.728 -15.370 1.00 81.00 101 GLY A O 1
ATOM 782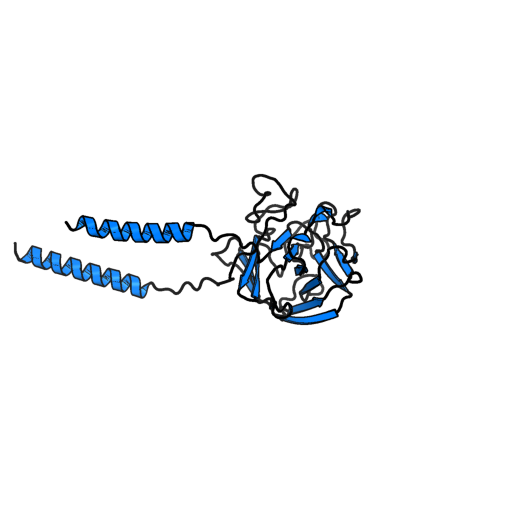 N N . ASP A 1 102 ? 8.006 12.836 -14.293 1.00 84.06 102 ASP A N 1
ATOM 783 C CA . ASP A 1 102 ? 7.424 14.093 -13.807 1.00 84.06 102 ASP A CA 1
ATOM 784 C C . ASP A 1 102 ? 8.172 14.700 -12.602 1.00 84.06 102 ASP A C 1
ATOM 786 O O . ASP A 1 102 ? 7.947 15.863 -12.262 1.00 84.06 102 ASP A O 1
ATOM 790 N N . GLY A 1 103 ? 9.119 13.952 -12.028 1.00 90.50 103 GLY A N 1
ATOM 791 C CA . GLY A 1 103 ? 9.929 14.363 -10.883 1.00 90.50 103 GLY A CA 1
ATOM 792 C C . GLY A 1 103 ? 9.425 13.836 -9.539 1.00 90.50 103 GLY A C 1
ATOM 793 O O . GLY A 1 103 ? 10.022 14.188 -8.517 1.00 90.50 103 GLY A O 1
ATOM 794 N N . ASN A 1 104 ? 8.402 12.978 -9.538 1.00 94.31 104 ASN A N 1
ATOM 795 C CA . ASN A 1 104 ? 7.852 12.356 -8.342 1.00 94.31 104 ASN A CA 1
ATOM 796 C C . ASN A 1 104 ? 8.023 10.828 -8.372 1.00 94.31 104 ASN A C 1
ATOM 798 O O . ASN A 1 104 ? 8.114 10.212 -9.430 1.00 94.31 104 ASN A O 1
ATOM 802 N N . TRP A 1 105 ? 8.093 10.221 -7.191 1.00 95.44 105 TRP A N 1
ATOM 803 C CA . TRP A 1 105 ? 7.886 8.786 -7.004 1.00 95.44 105 TRP A CA 1
ATOM 804 C C . TRP A 1 105 ? 6.444 8.560 -6.589 1.00 95.44 105 TRP A C 1
ATOM 806 O O . TRP A 1 105 ? 5.928 9.338 -5.795 1.00 95.44 105 TRP A O 1
ATOM 816 N N . HIS A 1 106 ? 5.789 7.532 -7.120 1.00 96.56 106 HIS A N 1
ATOM 817 C CA . HIS A 1 106 ? 4.352 7.325 -6.921 1.00 96.56 106 HIS A CA 1
ATOM 818 C C . HIS A 1 106 ? 4.038 6.132 -6.013 1.00 96.56 106 HIS A C 1
ATOM 820 O O . HIS A 1 106 ? 4.876 5.253 -5.812 1.00 96.56 106 HIS A O 1
ATOM 826 N N . PHE A 1 107 ? 2.808 6.099 -5.495 1.00 97.38 107 PHE A N 1
ATOM 827 C CA . PHE A 1 107 ? 2.278 4.992 -4.698 1.00 97.38 107 PHE A CA 1
ATOM 828 C C . PHE A 1 107 ? 2.021 3.755 -5.569 1.00 97.38 107 PHE A C 1
ATOM 830 O O . PHE A 1 107 ? 1.576 3.893 -6.715 1.00 97.38 107 PHE A O 1
ATOM 837 N N . GLY A 1 108 ? 2.330 2.565 -5.054 1.00 97.69 108 GLY A N 1
ATOM 838 C CA . GLY A 1 108 ? 2.200 1.295 -5.770 1.00 97.69 108 GLY A CA 1
ATOM 839 C C . GLY A 1 108 ? 0.802 0.698 -5.774 1.00 97.69 108 GLY A C 1
ATOM 840 O O . GLY A 1 108 ? -0.142 1.240 -5.206 1.00 97.69 108 GLY A O 1
ATOM 841 N N . ASP A 1 109 ? 0.682 -0.426 -6.469 1.00 98.50 109 ASP A N 1
ATOM 842 C CA . ASP A 1 109 ? -0.496 -1.289 -6.422 1.00 98.50 109 ASP A CA 1
ATOM 843 C C . ASP A 1 109 ? -0.414 -2.210 -5.190 1.00 98.50 109 ASP A C 1
ATOM 845 O O . ASP A 1 109 ? 0.680 -2.535 -4.726 1.00 98.50 109 ASP A O 1
ATOM 849 N N . ILE A 1 110 ? -1.559 -2.644 -4.650 1.00 98.44 110 ILE A N 1
ATOM 850 C CA . ILE A 1 110 ? -1.584 -3.517 -3.462 1.00 98.44 110 ILE A CA 1
ATOM 851 C C . ILE A 1 110 ? -1.667 -4.973 -3.909 1.00 98.44 110 ILE A C 1
ATOM 853 O O . ILE A 1 110 ? -2.665 -5.404 -4.492 1.00 98.44 110 ILE A O 1
ATOM 857 N N . PHE A 1 111 ? -0.633 -5.741 -3.594 1.00 97.38 111 PHE A N 1
ATOM 858 C CA . PHE A 1 111 ? -0.540 -7.164 -3.884 1.00 97.38 111 PHE A CA 1
ATOM 859 C C . PHE A 1 111 ? -1.066 -7.999 -2.722 1.00 97.38 111 PHE A C 1
ATOM 861 O O . PHE A 1 111 ? -0.873 -7.659 -1.554 1.00 97.38 111 PHE A O 1
ATOM 868 N N . ILE A 1 112 ? -1.743 -9.100 -3.048 1.00 97.00 112 ILE A N 1
ATOM 869 C CA . ILE A 1 112 ? -2.467 -9.918 -2.078 1.00 97.00 112 ILE A CA 1
ATOM 870 C C . ILE A 1 112 ? -2.081 -11.386 -2.244 1.00 97.00 112 ILE A C 1
ATOM 872 O O . ILE A 1 112 ? -2.206 -11.943 -3.334 1.00 97.00 112 ILE A O 1
ATOM 876 N N . SER A 1 113 ? -1.667 -12.033 -1.155 1.00 94.81 113 SER A N 1
ATOM 877 C CA . SER A 1 113 ? -1.501 -13.492 -1.074 1.00 94.81 113 SER A CA 1
ATOM 878 C C . SER A 1 113 ? -2.551 -14.088 -0.140 1.00 94.81 113 SER A C 1
ATOM 880 O O . SER A 1 113 ? -2.749 -13.618 0.977 1.00 94.81 113 SER A O 1
ATOM 882 N N . THR A 1 114 ? -3.208 -15.157 -0.580 1.00 93.62 114 THR A N 1
ATOM 883 C CA . THR A 1 114 ? -4.173 -15.949 0.203 1.00 93.62 114 THR A CA 1
ATOM 884 C C . THR A 1 114 ? -3.529 -17.153 0.895 1.00 93.62 114 THR A C 1
ATOM 886 O O . THR A 1 114 ? -4.197 -17.912 1.601 1.00 93.62 114 THR A O 1
ATOM 889 N N . ALA A 1 115 ? -2.215 -17.333 0.721 1.00 86.50 115 ALA A N 1
ATOM 890 C CA . ALA A 1 115 ? -1.411 -18.266 1.507 1.00 86.50 115 ALA A CA 1
ATOM 891 C C . ALA A 1 115 ? -0.962 -17.671 2.861 1.00 86.50 115 ALA A C 1
ATOM 893 O O . ALA A 1 115 ? -0.391 -18.392 3.689 1.00 86.50 115 ALA A O 1
ATOM 894 N N . GLY A 1 116 ? -1.237 -16.381 3.095 1.00 75.94 116 GLY A N 1
ATOM 895 C CA . GLY A 1 116 ? -0.889 -15.630 4.302 1.00 75.94 116 GLY A CA 1
ATOM 896 C C . GLY A 1 116 ? 0.610 -15.348 4.439 1.00 75.94 116 GLY A C 1
ATOM 897 O O . GLY A 1 116 ? 1.393 -15.553 3.515 1.00 75.94 116 GLY A O 1
ATOM 898 N N . TYR A 1 117 ? 1.037 -14.921 5.632 1.00 68.69 117 TYR A N 1
ATOM 899 C CA . TYR A 1 117 ? 2.432 -14.541 5.915 1.00 68.69 117 TYR A CA 1
ATOM 900 C C . TYR A 1 117 ? 3.474 -15.631 5.637 1.00 68.69 117 TYR A C 1
ATOM 902 O O . TYR A 1 117 ? 4.643 -15.341 5.405 1.00 68.69 117 TYR A O 1
ATOM 910 N N . ALA A 1 118 ? 3.069 -16.904 5.618 1.00 59.84 118 ALA A N 1
ATOM 911 C CA . ALA A 1 118 ? 3.975 -18.006 5.312 1.00 59.84 118 ALA A CA 1
ATOM 912 C C . ALA A 1 118 ? 4.597 -17.919 3.904 1.00 59.84 118 ALA A C 1
ATOM 914 O O . ALA A 1 118 ? 5.601 -18.591 3.662 1.00 59.84 118 ALA A O 1
ATOM 915 N N . SER A 1 119 ? 4.016 -17.131 2.990 1.00 66.19 119 SER A N 1
ATOM 916 C CA . SER A 1 119 ? 4.571 -16.883 1.656 1.00 66.19 119 SER A CA 1
ATOM 917 C C . SER A 1 119 ? 5.466 -15.645 1.570 1.00 66.19 119 SER A C 1
ATOM 919 O O . SER A 1 119 ? 6.091 -15.452 0.533 1.00 66.19 119 SER A O 1
ATOM 921 N N . TYR A 1 120 ? 5.531 -14.806 2.609 1.00 77.69 120 TYR A N 1
ATOM 922 C CA . TYR A 1 120 ? 6.317 -13.577 2.566 1.00 77.69 120 TYR A CA 1
ATOM 923 C C . TYR A 1 120 ? 7.793 -13.859 2.865 1.00 77.69 120 TYR A C 1
ATOM 925 O O . TYR A 1 120 ? 8.170 -14.208 3.986 1.00 77.69 120 TYR A O 1
ATOM 933 N N . ASP A 1 121 ? 8.630 -13.725 1.839 1.00 81.44 121 ASP A N 1
ATOM 934 C CA . ASP A 1 121 ? 10.082 -13.840 1.944 1.00 81.44 121 ASP A CA 1
ATOM 935 C C . ASP A 1 121 ? 10.753 -12.799 1.032 1.00 81.44 121 ASP A C 1
ATOM 937 O O . ASP A 1 121 ? 10.989 -13.077 -0.148 1.00 81.44 121 ASP A O 1
ATOM 941 N N . PRO A 1 122 ? 11.117 -11.618 1.567 1.00 79.62 122 PRO A N 1
ATOM 942 C CA . PRO A 1 122 ? 11.832 -10.586 0.811 1.00 79.62 122 PRO A CA 1
ATOM 943 C C . PRO A 1 122 ? 13.158 -11.078 0.220 1.00 79.62 122 PRO A C 1
ATOM 945 O O . PRO A 1 122 ? 13.675 -10.511 -0.739 1.00 79.62 122 PRO A O 1
ATOM 948 N N . SER A 1 123 ? 13.746 -12.142 0.783 1.00 81.00 123 SER A N 1
ATOM 949 C CA . SER A 1 123 ? 14.994 -12.718 0.275 1.00 81.00 123 SER A CA 1
ATOM 950 C C . SER A 1 123 ? 14.803 -13.601 -0.959 1.00 81.00 123 SER A C 1
ATOM 952 O O . SER A 1 123 ? 15.785 -13.929 -1.628 1.00 81.00 123 SER A O 1
ATOM 954 N N . ALA A 1 124 ? 13.559 -13.968 -1.279 1.00 79.62 124 ALA A N 1
ATOM 955 C CA . ALA A 1 124 ? 13.212 -14.709 -2.484 1.00 79.62 124 ALA A CA 1
ATOM 956 C C . ALA A 1 124 ? 13.053 -13.803 -3.717 1.00 79.62 124 ALA A C 1
ATOM 958 O O . ALA A 1 124 ? 12.893 -14.314 -4.829 1.00 79.62 124 ALA A O 1
ATOM 959 N N . TYR A 1 125 ? 13.087 -12.479 -3.540 1.00 84.12 125 TYR A N 1
ATOM 960 C CA . TYR A 1 125 ? 12.864 -11.536 -4.628 1.00 84.12 125 TYR A CA 1
ATOM 961 C C . TYR A 1 125 ? 14.079 -11.501 -5.569 1.00 84.12 125 TYR A C 1
ATOM 963 O O . TYR A 1 125 ? 15.224 -11.613 -5.118 1.00 84.12 125 TYR A O 1
ATOM 971 N N . PRO A 1 126 ? 13.855 -11.421 -6.893 1.00 82.88 126 PRO A N 1
ATOM 972 C CA . PRO A 1 126 ? 14.940 -11.463 -7.860 1.00 82.88 126 PRO A CA 1
ATOM 973 C C . PRO A 1 126 ? 15.816 -10.216 -7.741 1.00 82.88 126 PRO A C 1
ATOM 975 O O . PRO A 1 126 ? 15.306 -9.099 -7.767 1.00 82.88 126 PRO A O 1
ATOM 978 N N . GLU A 1 127 ? 17.137 -10.416 -7.695 1.00 87.00 127 GLU A N 1
ATOM 979 C CA . GLU A 1 127 ? 18.082 -9.299 -7.694 1.00 87.00 127 GLU A CA 1
ATOM 980 C C . GLU A 1 127 ? 17.958 -8.479 -8.986 1.00 87.00 127 GLU A C 1
ATOM 982 O O . GLU A 1 127 ? 18.107 -9.006 -10.102 1.00 87.00 127 GLU A O 1
ATOM 987 N N . LEU A 1 128 ? 17.725 -7.175 -8.846 1.00 88.38 128 LEU A N 1
ATOM 988 C CA . LEU A 1 128 ? 17.719 -6.259 -9.983 1.00 88.38 128 LEU A CA 1
ATOM 989 C C . LEU A 1 128 ? 19.158 -5.938 -10.418 1.00 88.38 128 LEU A C 1
ATOM 991 O O . LEU A 1 128 ? 20.090 -5.875 -9.621 1.00 88.38 128 LEU A O 1
ATOM 995 N N . ASN A 1 129 ? 19.365 -5.742 -11.723 1.00 89.00 129 ASN A N 1
ATOM 996 C CA . ASN A 1 129 ? 20.680 -5.414 -12.284 1.00 89.00 129 ASN A CA 1
ATOM 997 C C . ASN A 1 129 ? 20.709 -3.964 -12.777 1.00 89.00 129 ASN A C 1
ATOM 999 O O . ASN A 1 129 ? 20.627 -3.707 -13.983 1.00 89.00 129 ASN A O 1
ATOM 1003 N N . GLY A 1 130 ? 20.886 -3.030 -11.844 1.00 91.06 130 GLY A N 1
ATOM 1004 C CA . GLY A 1 130 ? 20.889 -1.596 -12.110 1.00 91.06 130 GLY A CA 1
ATOM 1005 C C . GLY A 1 130 ? 19.521 -0.946 -11.926 1.00 91.06 130 GLY A C 1
ATOM 1006 O O . GLY A 1 130 ? 18.486 -1.604 -11.919 1.00 91.06 130 GLY A O 1
ATOM 1007 N N . ASN A 1 131 ? 19.539 0.383 -11.824 1.00 93.12 131 ASN A N 1
ATOM 1008 C CA . ASN A 1 131 ? 18.327 1.184 -11.681 1.00 93.12 131 ASN A CA 1
ATOM 1009 C C . ASN A 1 131 ? 17.477 1.199 -12.959 1.00 93.12 131 ASN A C 1
ATOM 1011 O O . ASN A 1 131 ? 18.002 1.230 -14.078 1.00 93.12 131 ASN A O 1
ATOM 1015 N N . GLY A 1 132 ? 16.171 1.321 -12.764 1.00 93.31 132 GLY A N 1
ATOM 1016 C CA . GLY A 1 132 ? 15.148 1.340 -13.795 1.00 93.31 132 GLY A CA 1
ATOM 1017 C C . GLY A 1 132 ? 14.140 0.224 -13.566 1.00 93.31 132 GLY A C 1
ATOM 1018 O O . GLY A 1 132 ? 14.499 -0.894 -13.210 1.00 93.31 132 GLY A O 1
ATOM 1019 N N . GLN A 1 133 ? 12.870 0.529 -13.807 1.00 94.25 133 GLN A N 1
ATOM 1020 C CA . GLN A 1 133 ? 11.808 -0.454 -13.654 1.00 94.25 133 GLN A CA 1
ATOM 1021 C C . GLN A 1 133 ? 11.887 -1.499 -14.767 1.00 94.25 133 GLN A C 1
ATOM 1023 O O . GLN A 1 133 ? 12.009 -1.162 -15.951 1.00 94.25 133 GLN A O 1
ATOM 1028 N N . VAL A 1 134 ? 11.790 -2.767 -14.385 1.00 95.50 134 VAL A N 1
ATOM 1029 C CA . VAL A 1 134 ? 11.744 -3.900 -15.309 1.00 95.50 134 VAL A CA 1
ATOM 1030 C C . VAL A 1 134 ? 10.484 -4.713 -15.074 1.00 95.50 134 VAL A C 1
ATOM 1032 O O . VAL A 1 134 ? 9.924 -4.720 -13.979 1.00 95.50 134 VAL A O 1
ATOM 1035 N N . ASN A 1 135 ? 10.040 -5.404 -16.119 1.00 96.88 135 ASN A N 1
ATOM 1036 C CA . ASN A 1 135 ? 8.939 -6.345 -15.993 1.00 96.88 135 ASN A CA 1
ATOM 1037 C C . ASN A 1 135 ? 9.430 -7.622 -15.303 1.00 96.88 135 ASN A C 1
ATOM 1039 O O . ASN A 1 135 ? 10.510 -8.126 -15.623 1.00 96.88 135 ASN A O 1
ATOM 1043 N N . LEU A 1 136 ? 8.616 -8.129 -14.388 1.00 94.50 136 LEU A N 1
ATOM 1044 C CA . LEU A 1 136 ? 8.860 -9.309 -13.574 1.00 94.50 136 LEU A CA 1
ATOM 1045 C C . LEU A 1 136 ? 7.717 -10.302 -13.786 1.00 94.50 136 LEU A C 1
ATOM 1047 O O . LEU A 1 136 ? 6.561 -9.893 -13.883 1.00 94.50 136 LEU A O 1
ATOM 1051 N N . ASP A 1 137 ? 8.031 -11.591 -13.821 1.00 94.06 137 ASP A N 1
ATOM 1052 C CA . ASP A 1 137 ? 7.005 -12.632 -13.743 1.00 94.06 137 ASP A CA 1
ATOM 1053 C C . ASP A 1 137 ? 6.501 -12.724 -12.292 1.00 94.06 137 ASP A C 1
ATOM 1055 O O . ASP A 1 137 ? 7.256 -12.458 -11.348 1.00 94.06 137 ASP A O 1
ATOM 1059 N N . ASN A 1 138 ? 5.242 -13.114 -12.083 1.00 92.62 138 ASN A N 1
ATOM 1060 C CA . ASN A 1 138 ? 4.688 -13.298 -10.741 1.00 92.62 138 ASN A CA 1
ATOM 1061 C C . ASN A 1 138 ? 5.223 -14.576 -10.066 1.00 92.62 138 ASN A C 1
ATOM 1063 O O . ASN A 1 138 ? 4.517 -15.562 -9.878 1.00 92.62 138 ASN A O 1
ATOM 1067 N N . THR A 1 139 ? 6.491 -14.557 -9.665 1.00 90.25 139 THR A N 1
ATOM 1068 C CA . THR A 1 139 ? 7.122 -15.631 -8.881 1.00 90.25 139 THR A CA 1
ATOM 1069 C C . THR A 1 139 ? 7.055 -15.384 -7.373 1.00 90.25 139 THR A C 1
ATOM 1071 O O . THR A 1 139 ? 7.659 -16.122 -6.599 1.00 90.25 139 THR A O 1
ATOM 1074 N N . PHE A 1 140 ? 6.350 -14.328 -6.962 1.00 88.19 140 PHE A N 1
ATOM 1075 C CA . PHE A 1 140 ? 6.266 -13.830 -5.587 1.00 88.19 140 PHE A CA 1
ATOM 1076 C C . PHE A 1 140 ? 5.207 -14.556 -4.749 1.00 88.19 140 PHE A C 1
ATOM 1078 O O . PHE A 1 140 ? 5.202 -14.447 -3.527 1.00 88.19 140 PHE A O 1
ATOM 1085 N N . GLY A 1 141 ? 4.320 -15.315 -5.398 1.00 89.38 141 GLY A N 1
ATOM 1086 C CA . GLY A 1 141 ? 3.228 -16.020 -4.727 1.00 89.38 141 GLY A CA 1
ATOM 1087 C C . GLY A 1 141 ? 2.024 -15.132 -4.410 1.00 89.38 141 GLY A C 1
ATOM 1088 O O . GLY A 1 141 ? 1.252 -15.472 -3.519 1.00 89.38 141 GLY A O 1
ATOM 1089 N N . PHE A 1 142 ? 1.860 -14.009 -5.116 1.00 94.75 142 PHE A N 1
ATOM 1090 C CA . PHE A 1 142 ? 0.642 -13.208 -5.030 1.00 94.75 142 PHE A CA 1
ATOM 1091 C C . PHE A 1 142 ? -0.478 -13.842 -5.857 1.00 94.75 142 PHE A C 1
ATOM 1093 O O . PHE A 1 142 ? -0.260 -14.257 -6.997 1.00 94.75 142 PHE A O 1
ATOM 1100 N N . ASP A 1 143 ? -1.677 -13.876 -5.283 1.00 96.31 143 ASP A N 1
ATOM 1101 C CA . ASP A 1 143 ? -2.889 -14.428 -5.890 1.00 96.31 143 ASP A CA 1
ATOM 1102 C C . ASP A 1 143 ? -3.777 -13.336 -6.495 1.00 96.31 143 ASP A C 1
ATOM 1104 O O . ASP A 1 143 ? -4.537 -13.609 -7.421 1.00 96.31 143 ASP A O 1
ATOM 1108 N N . TYR A 1 144 ? -3.705 -12.104 -5.980 1.00 98.00 144 TYR A N 1
ATOM 1109 C CA . TYR A 1 144 ? -4.470 -10.966 -6.490 1.00 98.00 144 TYR A CA 1
ATOM 1110 C C . TYR A 1 144 ? -3.661 -9.669 -6.441 1.00 98.00 144 TYR A C 1
ATOM 1112 O O . TYR A 1 144 ? -2.674 -9.553 -5.714 1.00 98.00 144 TYR A O 1
ATOM 1120 N N . VAL A 1 145 ? -4.123 -8.676 -7.195 1.00 98.50 145 VAL A N 1
ATOM 1121 C CA . VAL A 1 145 ? -3.664 -7.288 -7.107 1.00 98.50 145 VAL A CA 1
ATOM 1122 C C . VAL A 1 145 ? -4.849 -6.334 -7.180 1.00 98.50 145 VAL A C 1
ATOM 1124 O O . VAL A 1 145 ? -5.756 -6.523 -7.994 1.00 98.50 145 VAL A O 1
ATOM 1127 N N . ILE A 1 146 ? -4.822 -5.301 -6.342 1.00 98.69 146 ILE A N 1
ATOM 1128 C CA . ILE A 1 146 ? -5.625 -4.088 -6.484 1.00 98.69 146 ILE A CA 1
ATOM 1129 C C . ILE A 1 146 ? -4.767 -3.097 -7.268 1.00 98.69 146 ILE A C 1
ATOM 1131 O O . ILE A 1 146 ? -3.837 -2.504 -6.723 1.00 98.69 146 ILE A O 1
ATOM 1135 N N . SER A 1 147 ? -5.058 -2.959 -8.559 1.00 98.44 147 SER A N 1
ATOM 1136 C CA . SER A 1 147 ? -4.349 -2.053 -9.459 1.00 98.44 147 SER A CA 1
ATOM 1137 C C . SER A 1 147 ? -5.112 -0.743 -9.578 1.00 98.44 147 SER A C 1
ATOM 1139 O O . SER A 1 147 ? -6.282 -0.730 -9.972 1.00 98.44 147 SER A O 1
ATOM 1141 N N . PHE A 1 148 ? -4.473 0.356 -9.190 1.00 98.38 148 PHE A N 1
ATOM 1142 C CA . PHE A 1 148 ? -5.121 1.661 -9.179 1.00 98.38 148 PHE A CA 1
ATOM 1143 C C . PHE A 1 148 ? -5.169 2.280 -10.574 1.00 98.38 148 PHE A C 1
ATOM 1145 O O . PHE A 1 148 ? -4.230 2.156 -11.362 1.00 98.38 148 PHE A O 1
ATOM 1152 N N . ASP A 1 149 ? -6.243 3.013 -10.861 1.00 97.31 149 ASP A N 1
ATOM 1153 C CA . ASP A 1 149 ? -6.334 3.801 -12.083 1.00 97.31 149 ASP A CA 1
ATOM 1154 C C . ASP A 1 149 ? -5.312 4.944 -12.025 1.00 97.31 149 ASP A C 1
ATOM 1156 O O . ASP A 1 149 ? -5.296 5.753 -11.091 1.00 97.31 149 ASP A O 1
ATOM 1160 N N . ARG A 1 150 ? -4.450 5.014 -13.043 1.00 94.81 150 ARG A N 1
ATOM 1161 C CA . ARG A 1 150 ? -3.368 6.000 -13.133 1.00 94.81 150 ARG A CA 1
ATOM 1162 C C . ARG A 1 150 ? -3.570 6.945 -14.307 1.00 94.81 150 ARG A C 1
ATOM 1164 O O . ARG A 1 150 ? -4.020 6.543 -15.381 1.00 94.81 150 ARG A O 1
ATOM 1171 N N . ALA A 1 151 ? -3.196 8.202 -14.106 1.00 92.81 151 ALA A N 1
ATOM 1172 C CA . ALA A 1 151 ? -3.073 9.179 -15.177 1.00 92.81 151 ALA A CA 1
ATOM 1173 C C . ALA A 1 151 ? -1.807 8.921 -16.022 1.00 92.81 151 ALA A C 1
ATOM 1175 O O . ALA A 1 151 ? -0.931 8.140 -15.648 1.00 92.81 151 ALA A O 1
ATOM 1176 N N . ASP A 1 152 ? -1.688 9.607 -17.165 1.00 87.75 152 ASP A N 1
ATOM 1177 C CA . ASP A 1 152 ? -0.550 9.463 -18.093 1.00 87.75 152 ASP A CA 1
ATOM 1178 C C . ASP A 1 152 ? 0.818 9.777 -17.449 1.00 87.75 152 ASP A C 1
ATOM 1180 O O . ASP A 1 152 ? 1.858 9.392 -17.983 1.00 87.75 152 ASP A O 1
ATOM 1184 N N . ASP A 1 153 ? 0.828 10.509 -16.333 1.00 85.81 153 ASP A N 1
ATOM 1185 C CA . ASP A 1 153 ? 2.023 10.863 -15.567 1.00 85.81 153 ASP A CA 1
ATOM 1186 C C . ASP A 1 153 ? 2.342 9.878 -14.430 1.00 85.81 153 ASP A C 1
ATOM 1188 O O . ASP A 1 153 ? 3.298 10.110 -13.706 1.00 85.81 153 ASP A O 1
ATOM 1192 N N . GLY A 1 154 ? 1.591 8.778 -14.290 1.00 87.44 154 GLY A N 1
ATOM 1193 C CA . GLY A 1 154 ? 1.833 7.725 -13.294 1.00 87.44 154 GLY A CA 1
ATOM 1194 C C . GLY A 1 154 ? 1.176 7.959 -11.930 1.00 87.44 154 GLY A C 1
ATOM 1195 O O . GLY A 1 154 ? 1.087 7.017 -11.132 1.00 87.44 154 GLY A O 1
ATOM 1196 N N . LYS A 1 155 ? 0.661 9.171 -11.688 1.00 93.00 155 LYS A N 1
ATOM 1197 C CA . LYS A 1 155 ? -0.132 9.521 -10.504 1.00 93.00 155 LYS A CA 1
ATOM 1198 C C . LYS A 1 155 ? -1.438 8.744 -10.468 1.00 93.00 155 LYS A C 1
ATOM 1200 O O . LYS A 1 155 ? -1.976 8.389 -11.519 1.00 93.00 155 LYS A O 1
ATOM 1205 N N . LEU A 1 156 ? -1.996 8.562 -9.273 1.00 94.50 156 LEU A N 1
ATOM 1206 C CA . LEU A 1 156 ? -3.366 8.065 -9.170 1.00 94.50 156 LEU A CA 1
ATOM 1207 C C . LEU A 1 156 ? -4.324 9.082 -9.798 1.00 94.50 156 LEU A C 1
ATOM 1209 O O . LEU A 1 156 ? -4.183 10.294 -9.604 1.00 94.50 156 LEU A O 1
ATOM 1213 N N . ASP A 1 157 ? -5.294 8.603 -10.573 1.00 92.94 157 ASP A N 1
ATOM 1214 C CA . ASP A 1 157 ? -6.252 9.480 -11.240 1.00 92.94 157 ASP A CA 1
ATOM 1215 C C . ASP A 1 157 ? -7.249 10.055 -10.226 1.00 92.94 157 ASP A C 1
ATOM 1217 O O . ASP A 1 157 ? -8.299 9.474 -9.952 1.00 92.94 157 ASP A O 1
ATOM 1221 N N . ALA A 1 158 ? -6.946 11.252 -9.716 1.00 88.50 158 ALA A N 1
ATOM 1222 C CA . ALA A 1 158 ? -7.802 11.995 -8.793 1.00 88.50 158 ALA A CA 1
ATOM 1223 C C . ALA A 1 158 ? -9.212 12.299 -9.341 1.00 88.50 158 ALA A C 1
ATOM 1225 O O . ALA A 1 158 ? -10.105 12.678 -8.581 1.00 88.50 158 ALA A O 1
ATOM 1226 N N . GLY A 1 159 ? -9.421 12.198 -10.659 1.00 86.56 159 GLY A N 1
ATOM 1227 C CA . GLY A 1 159 ? -10.728 12.380 -11.284 1.00 86.56 159 GLY A CA 1
ATOM 1228 C C . GLY A 1 159 ? -11.630 11.155 -11.156 1.00 86.56 159 GLY A C 1
ATOM 1229 O O . GLY A 1 159 ? -12.847 11.313 -11.030 1.00 86.56 159 GLY A O 1
ATOM 1230 N N . THR A 1 160 ? -11.039 9.960 -11.184 1.00 88.25 160 THR A N 1
ATOM 1231 C CA . THR A 1 160 ? -11.766 8.684 -11.152 1.00 88.25 160 THR A CA 1
ATOM 1232 C C . THR A 1 160 ? -11.743 8.062 -9.760 1.00 88.25 160 THR A C 1
ATOM 1234 O O . THR A 1 160 ? -12.766 7.538 -9.324 1.00 88.25 160 THR A O 1
ATOM 1237 N N . MET A 1 161 ? -10.608 8.160 -9.054 1.00 94.50 161 MET A N 1
ATOM 1238 C CA . MET A 1 161 ? -10.347 7.486 -7.776 1.00 94.50 161 MET A CA 1
ATOM 1239 C C . MET A 1 161 ? -10.757 6.009 -7.840 1.00 94.50 161 MET A C 1
ATOM 12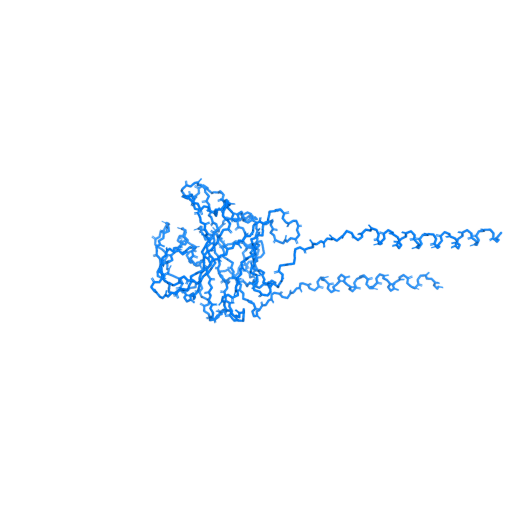41 O O . MET A 1 161 ? -11.440 5.495 -6.955 1.00 94.50 161 MET A O 1
ATOM 1245 N N . GLY A 1 162 ? -10.418 5.358 -8.955 1.00 97.88 162 GLY A N 1
ATOM 1246 C CA . GLY A 1 162 ? -10.833 4.001 -9.283 1.00 97.88 162 GLY A CA 1
ATOM 1247 C C . GLY A 1 162 ? -9.705 2.993 -9.117 1.00 97.88 162 GLY A C 1
ATOM 1248 O O . GLY A 1 162 ? -8.523 3.337 -9.128 1.00 97.88 162 GLY A O 1
ATOM 1249 N N . TYR A 1 163 ? -10.084 1.735 -8.956 1.00 98.56 163 TYR A N 1
ATOM 1250 C CA . TYR A 1 163 ? -9.163 0.609 -9.022 1.00 98.56 163 TYR A CA 1
ATOM 1251 C C . TYR A 1 163 ? -9.826 -0.576 -9.716 1.00 98.56 163 TYR A C 1
ATOM 1253 O O . TYR A 1 163 ? -11.054 -0.695 -9.770 1.00 98.56 163 TYR A O 1
ATOM 1261 N N . SER A 1 164 ? -8.993 -1.481 -10.212 1.00 98.69 164 SER A N 1
ATOM 1262 C CA . SER A 1 164 ? -9.383 -2.776 -10.754 1.00 98.69 164 SER A CA 1
ATOM 1263 C C . SER A 1 164 ? -8.694 -3.892 -9.981 1.00 98.69 164 SER A C 1
ATOM 1265 O O . SER A 1 164 ? -7.526 -3.783 -9.617 1.00 98.69 164 SER A O 1
ATOM 1267 N N . VAL A 1 165 ? -9.412 -4.985 -9.756 1.00 98.69 165 VAL A N 1
ATOM 1268 C CA . VAL A 1 165 ? -8.892 -6.185 -9.109 1.00 98.69 165 VAL A CA 1
ATOM 1269 C C . VAL A 1 165 ? -8.645 -7.248 -10.164 1.00 98.69 165 VAL A C 1
ATOM 1271 O O . VAL A 1 165 ? -9.534 -7.564 -10.962 1.00 98.69 165 VAL A O 1
ATOM 1274 N N . TYR A 1 166 ? -7.455 -7.836 -10.135 1.00 98.69 166 TYR A N 1
ATOM 1275 C CA . TYR A 1 166 ? -7.095 -8.970 -10.979 1.00 98.69 166 TYR A CA 1
ATOM 1276 C C . TYR A 1 166 ? -6.659 -10.138 -10.109 1.00 98.69 166 TYR A C 1
ATOM 1278 O O . TYR A 1 166 ? -5.919 -9.960 -9.145 1.00 98.69 166 TYR A O 1
ATOM 1286 N N . SER A 1 167 ? -7.106 -11.337 -10.469 1.00 98.19 167 SER A N 1
ATOM 1287 C CA . SER A 1 167 ? -6.495 -12.574 -9.994 1.00 98.19 167 SER A CA 1
ATOM 1288 C C . SER A 1 167 ? -5.232 -12.828 -10.803 1.00 98.19 167 SER A C 1
ATOM 1290 O O . SER A 1 167 ? -5.240 -12.748 -12.034 1.00 98.19 167 SER A O 1
ATOM 1292 N N . LEU A 1 168 ? -4.135 -13.077 -10.105 1.00 97.69 168 LEU A N 1
ATOM 1293 C CA . LEU A 1 168 ? -2.823 -13.262 -10.686 1.00 97.69 168 LEU A CA 1
ATOM 1294 C C . LEU A 1 168 ? -2.550 -14.743 -10.943 1.00 97.69 168 LEU A C 1
ATOM 1296 O O . LEU A 1 168 ? -3.059 -15.642 -10.278 1.00 97.69 168 LEU A O 1
ATOM 1300 N N . THR A 1 169 ? -1.715 -14.985 -11.942 1.00 95.94 169 THR A N 1
ATOM 1301 C CA . THR A 1 169 ? -1.185 -16.306 -12.289 1.00 95.94 169 THR A CA 1
ATOM 1302 C C . THR A 1 169 ? 0.328 -16.201 -12.416 1.00 95.94 169 THR A C 1
ATOM 1304 O O . THR A 1 169 ? 0.857 -15.091 -12.431 1.00 95.94 169 THR A O 1
ATOM 1307 N N . ASP A 1 170 ? 1.028 -17.322 -12.573 1.00 92.88 170 ASP A N 1
ATOM 1308 C CA . ASP A 1 170 ? 2.476 -17.315 -12.833 1.00 92.88 170 ASP A CA 1
ATOM 1309 C C . ASP A 1 170 ? 2.843 -16.562 -14.134 1.00 92.88 170 ASP A C 1
ATOM 1311 O O . ASP A 1 170 ? 3.957 -16.064 -14.262 1.00 92.88 170 ASP A O 1
ATOM 1315 N N . ASP A 1 171 ? 1.903 -16.447 -15.085 1.00 94.81 171 ASP A N 1
ATOM 1316 C CA . ASP A 1 171 ? 2.075 -15.715 -16.351 1.00 94.81 171 ASP A CA 1
ATOM 1317 C C . ASP A 1 171 ? 1.753 -14.207 -16.226 1.00 94.81 171 ASP A C 1
ATOM 1319 O O . ASP A 1 171 ? 1.847 -13.466 -17.208 1.00 94.81 171 ASP A O 1
ATOM 1323 N N . SER A 1 172 ? 1.324 -13.738 -15.047 1.00 97.38 172 SER A N 1
ATOM 1324 C CA . SER A 1 172 ? 1.075 -12.315 -14.803 1.00 97.38 172 SER A CA 1
ATOM 1325 C C . SER A 1 172 ? 2.384 -11.529 -14.780 1.00 97.38 172 SER A C 1
ATOM 1327 O O . SER A 1 172 ? 3.380 -11.959 -14.196 1.00 97.38 172 SER A O 1
ATOM 1329 N N . ILE A 1 173 ? 2.354 -10.347 -15.390 1.00 97.75 173 ILE A N 1
ATOM 1330 C CA . ILE A 1 173 ? 3.492 -9.445 -15.517 1.00 97.75 173 ILE A CA 1
ATOM 1331 C C . ILE A 1 173 ? 3.339 -8.322 -14.499 1.00 97.75 173 ILE A C 1
ATOM 1333 O O . ILE A 1 173 ? 2.363 -7.569 -14.515 1.00 97.75 173 ILE A O 1
ATOM 1337 N N . LEU A 1 174 ? 4.339 -8.199 -13.637 1.00 97.19 174 LEU A N 1
ATOM 1338 C CA . LEU A 1 174 ? 4.478 -7.152 -12.636 1.00 97.19 174 LEU A CA 1
ATOM 1339 C C . LEU A 1 174 ? 5.614 -6.205 -13.033 1.00 97.19 174 LEU A C 1
ATOM 1341 O O . LEU A 1 174 ? 6.382 -6.480 -13.956 1.00 97.19 174 LEU A O 1
ATOM 1345 N N . GLN A 1 175 ? 5.742 -5.090 -12.332 1.00 96.56 175 GLN A N 1
ATOM 1346 C CA . GLN A 1 175 ? 6.802 -4.112 -12.524 1.00 96.56 175 GLN A CA 1
ATOM 1347 C C . GLN A 1 175 ? 7.591 -3.943 -11.232 1.00 96.56 175 GLN A C 1
ATOM 1349 O O . GLN A 1 175 ? 7.009 -3.764 -10.165 1.00 96.56 175 GLN A O 1
ATOM 1354 N N . SER A 1 176 ? 8.917 -3.984 -11.330 1.00 95.94 176 SER A N 1
ATOM 1355 C CA . SER A 1 176 ? 9.806 -3.777 -10.188 1.00 95.94 176 SER A CA 1
ATOM 1356 C C . SER A 1 176 ? 9.759 -2.341 -9.659 1.00 95.94 176 SER A C 1
ATOM 1358 O O . SER A 1 176 ? 9.391 -1.402 -10.379 1.00 95.94 176 SER A O 1
ATOM 1360 N N . VAL A 1 177 ? 10.244 -2.154 -8.431 1.00 95.38 177 VAL A N 1
ATOM 1361 C CA . VAL A 1 177 ? 10.722 -0.844 -7.972 1.00 95.38 177 VAL A CA 1
ATOM 1362 C C . VAL A 1 177 ? 11.871 -0.330 -8.854 1.00 95.38 177 VAL A C 1
ATOM 1364 O O . VAL A 1 177 ? 12.477 -1.074 -9.635 1.00 95.38 177 VAL A O 1
ATOM 1367 N N . TYR A 1 178 ? 12.155 0.969 -8.771 1.00 95.31 178 TYR A N 1
ATOM 1368 C CA . TYR A 1 178 ? 13.141 1.632 -9.621 1.00 95.31 178 TYR A CA 1
ATOM 1369 C C . TYR A 1 178 ? 14.592 1.372 -9.201 1.00 95.31 178 TYR A C 1
ATOM 1371 O O . TYR A 1 178 ? 15.450 1.226 -10.072 1.00 95.31 178 TYR A O 1
ATOM 1379 N N . PHE A 1 179 ? 14.906 1.394 -7.905 1.00 93.94 179 PHE A N 1
ATOM 1380 C CA . PHE A 1 179 ? 16.282 1.223 -7.436 1.00 93.94 179 PHE A CA 1
ATOM 1381 C C . PHE A 1 179 ? 16.589 -0.247 -7.190 1.00 93.94 179 PHE A C 1
ATOM 1383 O O . PHE A 1 179 ? 15.852 -0.930 -6.485 1.00 93.94 179 PHE A O 1
ATOM 1390 N N . ASP A 1 180 ? 17.717 -0.717 -7.721 1.00 93.06 180 ASP A N 1
ATOM 1391 C CA . ASP A 1 180 ? 18.146 -2.100 -7.510 1.00 93.06 180 ASP A CA 1
ATOM 1392 C C . ASP A 1 180 ? 18.483 -2.404 -6.048 1.00 93.06 180 ASP A C 1
ATOM 1394 O O . ASP A 1 180 ? 18.257 -3.509 -5.577 1.00 93.06 180 ASP A O 1
ATOM 1398 N N . SER A 1 181 ? 18.948 -1.406 -5.298 1.00 89.94 181 SER A N 1
ATOM 1399 C CA . SER A 1 181 ? 19.235 -1.537 -3.871 1.00 89.94 181 SER A CA 1
ATOM 1400 C C . SER A 1 181 ? 18.008 -1.811 -2.998 1.00 89.94 181 SER A C 1
ATOM 1402 O O . SER A 1 181 ? 18.196 -2.136 -1.827 1.00 89.94 181 SER A O 1
ATOM 1404 N N . PHE A 1 182 ? 16.796 -1.658 -3.541 1.00 90.69 182 PHE A N 1
ATOM 1405 C CA . PHE A 1 182 ? 15.524 -1.825 -2.829 1.00 90.69 182 PHE A CA 1
ATOM 1406 C C . PHE A 1 182 ? 14.627 -2.883 -3.483 1.00 90.69 182 PHE A C 1
ATOM 1408 O O . PHE A 1 182 ? 13.425 -2.926 -3.255 1.00 90.69 182 PHE A O 1
ATOM 1415 N N . ASP A 1 183 ? 15.203 -3.774 -4.291 1.00 88.69 183 ASP A N 1
ATOM 1416 C CA . ASP A 1 183 ? 14.479 -4.872 -4.943 1.00 88.69 183 ASP A CA 1
ATOM 1417 C C . ASP A 1 183 ? 13.700 -5.784 -3.974 1.00 88.69 183 ASP A C 1
ATOM 1419 O O . ASP A 1 183 ? 12.686 -6.375 -4.350 1.00 88.69 183 ASP A O 1
ATOM 1423 N N . ARG A 1 184 ? 14.127 -5.836 -2.709 1.00 89.50 184 ARG A N 1
ATOM 1424 C CA . ARG A 1 184 ? 13.463 -6.544 -1.605 1.00 89.50 184 ARG A CA 1
ATOM 1425 C C . ARG 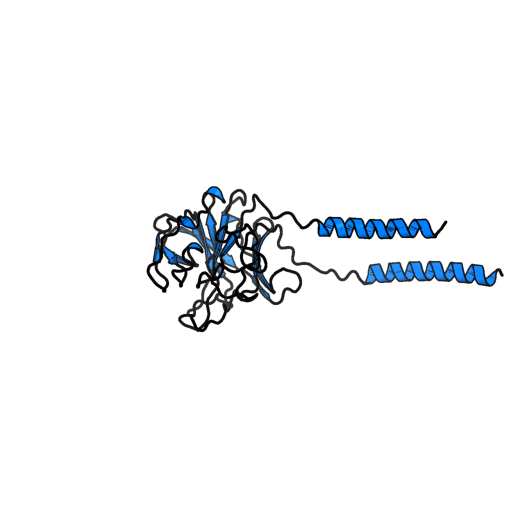A 1 184 ? 12.113 -5.968 -1.191 1.00 89.50 184 ARG A C 1
ATOM 1427 O O . ARG A 1 184 ? 11.356 -6.691 -0.555 1.00 89.50 184 ARG A O 1
ATOM 1434 N N . SER A 1 185 ? 11.783 -4.741 -1.584 1.00 90.94 185 SER A N 1
ATOM 1435 C CA . SER A 1 185 ? 10.449 -4.167 -1.374 1.00 90.94 185 SER A CA 1
ATOM 1436 C C . SER A 1 185 ? 9.388 -4.818 -2.273 1.00 90.94 185 SER A C 1
ATOM 1438 O O . SER A 1 185 ? 8.194 -4.690 -2.024 1.00 90.94 185 SER A O 1
ATOM 1440 N N . GLY A 1 186 ? 9.810 -5.569 -3.300 1.00 91.56 186 GLY A N 1
ATOM 1441 C CA . GLY A 1 186 ? 8.925 -6.350 -4.161 1.00 91.56 186 GLY A CA 1
ATOM 1442 C C . GLY A 1 186 ? 8.455 -5.610 -5.412 1.00 91.56 186 GLY A C 1
ATOM 1443 O O . GLY A 1 186 ? 9.103 -4.662 -5.871 1.00 91.56 186 GLY A O 1
ATOM 1444 N N . PRO A 1 187 ? 7.377 -6.089 -6.054 1.00 95.62 187 PRO A N 1
ATOM 1445 C CA . PRO A 1 187 ? 6.799 -5.409 -7.200 1.00 95.62 187 PRO A CA 1
ATOM 1446 C C . PRO A 1 187 ? 6.088 -4.126 -6.763 1.00 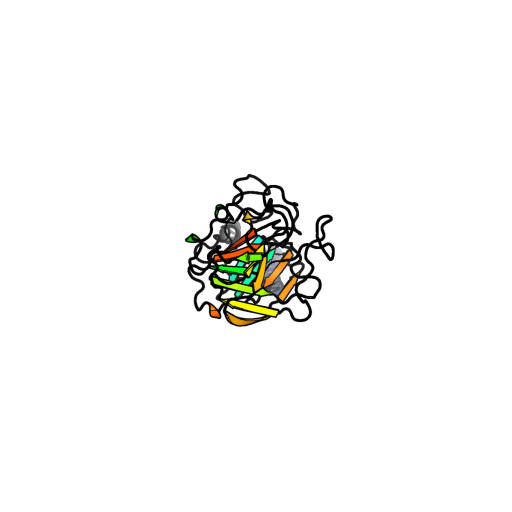95.62 187 PRO A C 1
ATOM 1448 O O . PRO A 1 187 ? 5.384 -4.089 -5.761 1.00 95.62 187 PRO A O 1
ATOM 1451 N N . TYR A 1 188 ? 6.240 -3.084 -7.569 1.00 96.00 188 TYR A N 1
ATOM 1452 C CA . TYR A 1 188 ? 5.580 -1.799 -7.376 1.00 96.00 188 TYR A CA 1
ATOM 1453 C C . TYR A 1 188 ? 4.196 -1.745 -8.042 1.00 96.00 188 TYR A C 1
ATOM 1455 O O . TYR A 1 188 ? 3.266 -1.171 -7.483 1.00 96.00 188 TYR A O 1
ATOM 1463 N N . ALA A 1 189 ? 4.047 -2.307 -9.246 1.00 97.56 189 ALA A N 1
ATOM 1464 C CA . ALA A 1 189 ? 2.812 -2.181 -10.023 1.00 97.56 189 ALA A CA 1
ATOM 1465 C C . ALA A 1 189 ? 2.490 -3.434 -10.836 1.00 97.56 189 ALA A C 1
ATOM 1467 O O . ALA A 1 189 ? 3.380 -4.193 -11.226 1.00 97.56 189 ALA A O 1
ATOM 1468 N N . TYR A 1 190 ? 1.207 -3.635 -11.115 1.00 98.19 190 TYR A N 1
ATOM 1469 C CA . TYR A 1 190 ? 0.733 -4.618 -12.079 1.00 98.19 190 TYR A CA 1
ATOM 1470 C C . TYR A 1 190 ? 0.827 -4.063 -13.507 1.00 98.19 190 TYR A C 1
ATOM 1472 O O . TYR A 1 190 ? 0.610 -2.875 -13.743 1.00 98.19 190 TYR A O 1
ATOM 1480 N N . VAL A 1 191 ? 1.173 -4.922 -14.471 1.00 97.94 191 VAL A N 1
ATOM 1481 C CA . VAL A 1 191 ? 1.320 -4.534 -15.883 1.00 97.94 191 VAL A CA 1
ATOM 1482 C C . VAL A 1 191 ? 0.306 -5.246 -16.770 1.00 97.94 191 VAL A C 1
ATOM 1484 O O . VAL A 1 191 ? -0.378 -4.582 -17.546 1.00 97.94 191 VAL A O 1
ATOM 1487 N N . ASP A 1 192 ? 0.248 -6.581 -16.719 1.00 98.31 192 ASP A N 1
ATOM 1488 C CA . ASP A 1 192 ? -0.617 -7.380 -17.603 1.00 98.31 192 ASP A CA 1
ATOM 1489 C C . ASP A 1 192 ? -0.800 -8.830 -17.102 1.00 98.31 192 ASP A C 1
ATOM 1491 O O . ASP A 1 192 ? -0.102 -9.294 -16.199 1.00 98.31 192 ASP A O 1
ATOM 1495 N N . GLY A 1 193 ? -1.710 -9.578 -17.730 1.00 97.69 193 GLY A N 1
ATOM 1496 C CA . GLY A 1 193 ? -1.984 -10.994 -17.460 1.00 97.69 193 GLY A CA 1
ATOM 1497 C C . GLY A 1 193 ? -2.963 -11.234 -16.306 1.00 97.69 193 GLY A C 1
ATOM 1498 O O . GLY A 1 193 ? -3.475 -10.300 -15.700 1.00 97.69 193 GLY A O 1
ATOM 1499 N N . GLY A 1 194 ? -3.237 -12.497 -15.978 1.00 97.44 194 GLY A N 1
ATOM 1500 C CA . GLY A 1 194 ? -4.269 -12.840 -14.990 1.00 97.44 194 GLY A CA 1
ATOM 1501 C C . GLY A 1 194 ? -5.706 -12.608 -15.485 1.00 97.44 194 GLY A C 1
ATOM 1502 O O . GLY A 1 194 ? -5.931 -12.307 -16.659 1.00 97.44 194 GLY A O 1
ATOM 1503 N N . ASP A 1 195 ? -6.683 -12.764 -14.589 1.00 98.19 195 ASP A N 1
ATOM 1504 C CA . ASP A 1 195 ? -8.109 -12.603 -14.897 1.00 98.19 195 ASP A CA 1
ATOM 1505 C C . ASP A 1 19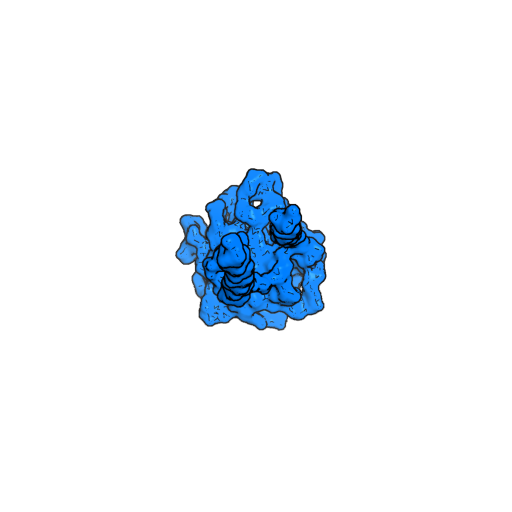5 ? -8.722 -11.450 -14.093 1.00 98.19 195 ASP A C 1
ATOM 1507 O O . ASP A 1 195 ? -8.577 -11.384 -12.871 1.00 98.19 195 ASP A O 1
ATOM 1511 N N . PHE A 1 196 ? -9.456 -10.565 -14.775 1.00 98.44 196 PHE A N 1
ATOM 1512 C CA . PHE A 1 196 ? -10.227 -9.491 -14.141 1.00 98.44 196 PHE A CA 1
ATOM 1513 C C . PHE A 1 196 ? -11.281 -10.058 -13.181 1.00 98.44 196 PHE A C 1
ATOM 1515 O O . PHE A 1 196 ? -12.057 -10.943 -13.555 1.00 98.44 196 PHE A O 1
ATOM 1522 N N . VAL A 1 197 ? -11.339 -9.502 -11.973 1.00 98.44 197 VAL A N 1
ATOM 1523 C CA . VAL A 1 197 ? -12.280 -9.890 -10.917 1.00 98.44 197 VAL A CA 1
ATOM 1524 C C . VAL A 1 197 ? -13.378 -8.841 -10.792 1.00 98.44 197 VAL A C 1
ATOM 1526 O O . VAL A 1 197 ? -14.546 -9.135 -11.057 1.00 98.44 197 VAL A O 1
ATOM 1529 N N . GLU A 1 198 ? -13.005 -7.614 -10.431 1.00 98.44 198 GLU A N 1
ATOM 1530 C CA . GLU A 1 198 ? -13.939 -6.507 -10.241 1.00 98.44 198 GLU A CA 1
ATOM 1531 C C . GLU A 1 198 ? -13.264 -5.135 -10.351 1.00 98.44 198 GLU A C 1
ATOM 1533 O O . GLU A 1 198 ? -12.066 -5.029 -10.603 1.00 98.44 198 GLU A O 1
ATOM 1538 N N . ASN A 1 199 ? -14.050 -4.074 -10.182 1.00 98.44 199 ASN A N 1
ATOM 1539 C CA . ASN A 1 199 ? -13.556 -2.715 -10.027 1.00 98.44 199 ASN A CA 1
ATOM 1540 C C . ASN A 1 199 ? -14.284 -2.017 -8.881 1.00 98.44 199 ASN A C 1
ATOM 1542 O O . ASN A 1 199 ? -15.391 -2.401 -8.503 1.00 98.44 199 ASN A O 1
ATOM 1546 N N . GLY A 1 200 ? -13.662 -0.969 -8.362 1.00 97.94 200 GLY A N 1
ATOM 1547 C CA . GLY A 1 200 ? -14.222 -0.174 -7.286 1.00 97.94 200 GLY A CA 1
ATOM 1548 C C . GLY A 1 200 ? -13.701 1.250 -7.304 1.00 97.94 200 GLY A C 1
ATOM 1549 O O . GLY A 1 200 ? -13.036 1.690 -8.242 1.00 97.94 200 GLY A O 1
ATOM 1550 N N . THR A 1 201 ? -14.042 1.978 -6.250 1.00 98.06 201 THR A N 1
ATOM 1551 C CA . THR A 1 201 ? -13.572 3.342 -6.014 1.00 98.06 201 THR A CA 1
ATOM 1552 C C . THR A 1 201 ? -13.010 3.448 -4.614 1.00 98.06 201 THR A C 1
ATOM 1554 O O . THR A 1 201 ? -13.506 2.777 -3.713 1.00 98.06 201 THR A O 1
ATOM 1557 N N . PHE A 1 202 ? -12.042 4.329 -4.424 1.00 97.56 202 PHE A N 1
ATOM 1558 C CA . PHE A 1 202 ? -11.440 4.623 -3.133 1.00 97.56 202 PHE A CA 1
ATOM 1559 C C . PHE A 1 202 ? -11.536 6.121 -2.820 1.00 97.56 202 PHE A C 1
ATOM 1561 O O . PHE A 1 202 ? -11.941 6.935 -3.652 1.00 97.56 202 PHE A O 1
ATOM 1568 N N . GLU A 1 203 ? -11.173 6.492 -1.602 1.00 96.62 203 GLU A N 1
ATOM 1569 C CA . GLU A 1 203 ? -11.051 7.877 -1.157 1.00 96.62 203 GLU A CA 1
ATOM 1570 C C . GLU A 1 203 ? -9.646 8.108 -0.602 1.00 96.62 203 GLU A C 1
ATOM 1572 O O . GLU A 1 203 ? -9.056 7.206 -0.009 1.00 96.62 203 GLU A O 1
ATOM 1577 N N . VAL A 1 204 ? -9.126 9.326 -0.778 1.00 95.69 204 VAL A N 1
ATOM 1578 C CA . VAL A 1 204 ? -7.932 9.794 -0.070 1.00 95.69 204 VAL A CA 1
ATOM 1579 C C . VAL A 1 204 ? -8.306 10.984 0.804 1.00 95.69 204 VAL A C 1
ATOM 1581 O O . VAL A 1 204 ? -8.853 11.979 0.322 1.00 95.69 204 VAL A O 1
ATOM 1584 N N . ILE A 1 205 ? -7.997 10.876 2.090 1.00 94.19 205 ILE A N 1
ATOM 1585 C CA . ILE A 1 205 ? -8.225 11.897 3.109 1.00 94.19 205 ILE A CA 1
ATOM 1586 C C . ILE A 1 205 ? -6.859 12.442 3.523 1.00 94.19 205 ILE A C 1
ATOM 1588 O O . ILE A 1 205 ? -5.999 11.683 3.957 1.00 94.19 205 ILE A O 1
ATOM 1592 N N . TYR A 1 206 ? -6.672 13.754 3.401 1.00 92.06 206 TYR A N 1
ATOM 1593 C CA . TYR A 1 206 ? -5.438 14.452 3.772 1.00 92.06 206 TYR A CA 1
ATOM 1594 C C . TYR A 1 206 ? -5.565 15.155 5.125 1.00 92.06 206 TYR A C 1
ATOM 1596 O O . TYR A 1 206 ? -6.673 15.487 5.558 1.00 92.06 206 TYR A O 1
ATOM 1604 N N . ASP A 1 207 ? -4.417 15.444 5.740 1.00 86.00 207 ASP A N 1
ATOM 1605 C CA . ASP A 1 207 ? -4.278 16.161 7.013 1.00 86.00 207 ASP A CA 1
ATOM 1606 C C . ASP A 1 207 ? -5.111 15.544 8.155 1.00 86.00 207 ASP A C 1
ATOM 1608 O O . ASP A 1 207 ? -5.754 16.238 8.952 1.00 86.00 207 ASP A O 1
ATOM 1612 N N . TYR A 1 208 ? -5.130 14.212 8.239 1.00 80.38 208 TYR A N 1
ATOM 1613 C CA . TYR A 1 208 ? -5.817 13.505 9.311 1.00 80.38 208 TYR A CA 1
ATOM 1614 C C . TYR A 1 208 ? -5.000 13.557 10.615 1.00 80.38 208 TYR A C 1
ATOM 1616 O O . TYR A 1 208 ? -4.255 12.645 10.950 1.00 80.38 208 TYR A O 1
ATOM 1624 N N . ASP A 1 209 ? -5.191 14.632 11.385 1.00 68.06 209 ASP A N 1
ATOM 1625 C CA . ASP A 1 209 ? -4.463 14.997 12.621 1.00 68.06 209 ASP A CA 1
ATOM 1626 C C . ASP A 1 209 ? -4.482 13.965 13.787 1.00 68.06 209 ASP A C 1
ATOM 1628 O O . ASP A 1 209 ? -4.033 14.278 14.893 1.00 68.06 209 ASP A O 1
ATOM 1632 N N . ASN A 1 210 ? -5.024 12.753 13.611 1.00 62.75 210 ASN A N 1
ATOM 1633 C CA . ASN A 1 210 ? -5.228 11.777 14.695 1.00 62.75 210 ASN A CA 1
ATOM 1634 C C . ASN A 1 210 ? -4.666 10.371 14.436 1.00 62.75 210 ASN A C 1
ATOM 1636 O O . ASN A 1 210 ? -4.880 9.495 15.277 1.00 62.75 210 ASN A O 1
ATOM 1640 N N . LEU A 1 211 ? -3.976 10.143 13.321 1.00 64.00 211 LEU A N 1
ATOM 1641 C CA . LEU A 1 211 ? -3.230 8.907 13.096 1.00 64.00 211 LEU A CA 1
ATOM 1642 C C . LEU A 1 211 ? -1.732 9.192 13.131 1.00 64.00 211 LEU A C 1
ATOM 1644 O O . LEU A 1 211 ? -1.288 10.338 13.067 1.00 64.00 211 LEU A O 1
ATOM 1648 N N . VAL A 1 212 ? -0.970 8.124 13.327 1.00 65.56 212 VAL A N 1
ATOM 1649 C CA . VAL A 1 212 ? 0.407 8.091 12.854 1.00 65.56 212 VAL A CA 1
ATOM 1650 C C . VAL A 1 212 ? 0.233 8.140 11.322 1.00 65.56 212 VAL A C 1
ATOM 1652 O O . VAL A 1 212 ? -0.539 7.339 10.793 1.00 65.56 212 VAL A O 1
ATOM 1655 N N . GLY A 1 213 ? 0.722 9.194 10.664 1.00 66.38 213 GLY A N 1
ATOM 1656 C CA . GLY A 1 213 ? 0.403 9.495 9.262 1.00 66.38 213 GLY A CA 1
ATOM 1657 C C . GLY A 1 213 ? -0.597 10.633 9.063 1.00 66.38 213 GLY A C 1
ATOM 1658 O O . GLY A 1 213 ? -1.550 10.808 9.823 1.00 66.38 213 GLY A O 1
ATOM 1659 N N . THR A 1 214 ? -0.384 11.437 8.016 1.00 85.62 214 THR A N 1
ATOM 1660 C CA . THR A 1 214 ? -1.270 12.565 7.672 1.00 85.62 214 THR A CA 1
ATOM 1661 C C . THR A 1 214 ? -2.300 12.206 6.610 1.00 85.62 214 THR A C 1
ATOM 1663 O O . THR A 1 214 ? -3.298 12.912 6.482 1.00 85.62 214 THR A O 1
ATOM 1666 N N . ASN A 1 215 ? -2.080 11.132 5.852 1.00 93.44 215 ASN A N 1
ATOM 1667 C CA . ASN A 1 215 ? -2.874 10.782 4.684 1.00 93.44 215 ASN A CA 1
ATOM 1668 C C . ASN A 1 215 ? -3.456 9.376 4.853 1.00 93.44 215 ASN A C 1
ATOM 1670 O O . ASN A 1 215 ? -2.794 8.464 5.343 1.00 93.44 215 ASN A O 1
ATOM 1674 N N . VAL A 1 216 ? -4.704 9.199 4.425 1.00 95.25 216 VAL A N 1
ATOM 1675 C CA . VAL A 1 216 ? -5.425 7.924 4.490 1.00 95.25 216 VAL A CA 1
ATOM 1676 C C . VAL A 1 216 ? -5.995 7.609 3.118 1.00 95.25 216 VAL A C 1
ATOM 1678 O O . VAL A 1 216 ? -6.767 8.405 2.596 1.00 95.25 216 VAL A O 1
ATOM 1681 N N . LEU A 1 217 ? -5.663 6.450 2.561 1.00 96.88 217 LEU A N 1
ATOM 1682 C CA . LEU A 1 217 ? -6.339 5.846 1.416 1.00 96.88 217 LEU A CA 1
ATOM 1683 C C . LEU A 1 217 ? -7.311 4.790 1.950 1.00 96.88 217 LEU A C 1
ATOM 1685 O O . LEU A 1 217 ? -6.894 3.879 2.653 1.00 96.88 217 LEU A O 1
ATOM 1689 N N . THR A 1 218 ? -8.605 4.894 1.658 1.00 97.19 218 THR A N 1
ATOM 1690 C CA . THR A 1 218 ? -9.633 3.991 2.214 1.00 97.19 218 THR A CA 1
ATOM 1691 C C . THR A 1 218 ? -10.733 3.667 1.201 1.00 97.19 218 THR A C 1
ATOM 1693 O O . THR A 1 218 ? -10.794 4.255 0.123 1.00 97.19 218 THR A O 1
ATOM 1696 N N . GLY A 1 219 ? -11.616 2.726 1.540 1.00 96.94 219 GLY A N 1
ATOM 1697 C CA . GLY A 1 219 ? -12.737 2.304 0.694 1.00 96.94 219 GLY A CA 1
ATOM 1698 C C . GLY A 1 219 ? -12.409 1.161 -0.269 1.00 96.94 219 GLY A C 1
ATOM 1699 O O . GLY A 1 219 ? -13.186 0.897 -1.185 1.00 96.94 219 GLY A O 1
ATOM 1700 N N . LEU A 1 220 ? -11.277 0.480 -0.080 1.00 98.19 220 LEU A N 1
ATOM 1701 C CA . LEU A 1 220 ? -10.923 -0.700 -0.866 1.00 98.19 220 LEU A CA 1
ATOM 1702 C C . LEU A 1 220 ? -11.766 -1.892 -0.401 1.00 98.19 220 LEU A C 1
ATOM 1704 O O . LEU A 1 220 ? -11.607 -2.352 0.727 1.00 98.19 220 LEU A O 1
ATOM 1708 N N . ASP A 1 221 ? -12.667 -2.372 -1.256 1.00 97.94 221 ASP A N 1
ATOM 1709 C CA . ASP A 1 221 ? -13.586 -3.469 -0.955 1.00 97.94 221 ASP A CA 1
ATOM 1710 C C . ASP A 1 221 ? -12.905 -4.805 -1.267 1.00 97.94 221 ASP A C 1
ATOM 1712 O O . ASP A 1 221 ? -12.526 -5.092 -2.400 1.00 97.94 221 ASP A O 1
ATOM 1716 N N . LEU A 1 222 ? -12.734 -5.620 -0.232 1.00 97.75 222 LEU A N 1
ATOM 1717 C CA . LEU A 1 222 ? -12.130 -6.944 -0.289 1.00 97.75 222 LEU A CA 1
ATOM 1718 C C . LEU A 1 222 ? -13.165 -8.071 -0.339 1.00 97.75 222 LEU A C 1
ATOM 1720 O O . LEU A 1 222 ? -12.814 -9.242 -0.167 1.00 97.75 222 LEU A O 1
ATOM 1724 N N . SER A 1 223 ? -14.449 -7.767 -0.540 1.00 97.06 223 SER A N 1
ATOM 1725 C CA . SER A 1 223 ? -15.511 -8.775 -0.508 1.00 97.06 223 SER A CA 1
ATOM 1726 C C . SER A 1 223 ? -15.340 -9.875 -1.567 1.00 97.06 223 SER A C 1
ATOM 1728 O O . SER A 1 223 ? -15.801 -11.000 -1.338 1.00 97.06 223 SER A O 1
ATOM 1730 N N . PHE A 1 224 ? -14.588 -9.634 -2.652 1.00 96.94 224 PHE A N 1
ATOM 1731 C CA . PHE A 1 224 ? -14.192 -10.679 -3.607 1.00 96.94 224 PHE A CA 1
ATOM 1732 C C . PHE A 1 224 ? -13.384 -11.825 -2.993 1.00 96.94 224 PHE A C 1
ATOM 1734 O O . PHE A 1 224 ? -13.485 -12.959 -3.472 1.00 96.94 224 PHE A O 1
ATOM 1741 N N . LEU A 1 225 ? -12.615 -11.578 -1.926 1.00 95.25 225 LEU A N 1
ATOM 1742 C CA . LEU A 1 225 ? -11.829 -12.620 -1.261 1.00 95.25 225 LEU A CA 1
ATOM 1743 C C . LEU A 1 225 ? -12.722 -13.632 -0.528 1.00 95.25 225 LEU A C 1
ATOM 1745 O O . LEU A 1 225 ? -12.308 -14.764 -0.290 1.00 95.25 225 LEU A O 1
ATOM 1749 N N . ASN A 1 226 ? -13.968 -13.264 -0.192 1.00 91.25 226 ASN A N 1
ATOM 1750 C CA . ASN A 1 226 ? -14.914 -14.032 0.637 1.00 91.25 226 ASN A CA 1
ATOM 1751 C C . ASN A 1 226 ? -14.416 -14.377 2.060 1.00 91.25 226 ASN A C 1
ATOM 1753 O O . ASN A 1 226 ? -15.149 -14.995 2.836 1.00 91.25 226 ASN A O 1
ATOM 1757 N N . THR A 1 227 ? -13.189 -14.000 2.410 1.00 88.38 227 THR A N 1
ATOM 1758 C CA . THR A 1 227 ? -12.573 -14.115 3.731 1.00 88.38 227 THR A CA 1
ATOM 1759 C C . THR A 1 227 ? -11.415 -13.126 3.821 1.00 88.38 227 THR A C 1
ATOM 1761 O O . THR A 1 227 ? -10.797 -12.800 2.811 1.00 88.38 227 THR A O 1
ATOM 1764 N N . THR A 1 228 ? -11.123 -12.666 5.029 1.00 84.50 228 THR A N 1
ATOM 1765 C CA . THR A 1 228 ? -9.918 -11.896 5.353 1.00 84.50 228 THR A CA 1
ATOM 1766 C C . THR A 1 228 ? -8.946 -12.706 6.217 1.00 84.50 228 THR A C 1
ATOM 1768 O O . THR A 1 228 ? -7.884 -12.218 6.591 1.00 84.50 228 THR A O 1
ATOM 1771 N N . ASP A 1 229 ? -9.264 -13.976 6.494 1.00 85.69 229 ASP A N 1
ATOM 1772 C CA . ASP A 1 229 ? -8.401 -14.873 7.256 1.00 85.69 229 ASP A CA 1
ATOM 1773 C C . ASP A 1 229 ? -7.238 -15.370 6.385 1.00 85.69 229 ASP A C 1
ATOM 1775 O O . ASP A 1 229 ? -7.452 -15.900 5.294 1.00 85.69 229 ASP A O 1
ATOM 1779 N N . ASN A 1 230 ? -6.011 -15.314 6.913 1.00 86.56 230 ASN A N 1
ATOM 1780 C CA . ASN A 1 230 ? -4.777 -15.728 6.221 1.00 86.56 230 ASN A CA 1
ATOM 1781 C C . ASN A 1 230 ? -4.535 -14.988 4.899 1.00 86.56 230 ASN A C 1
ATOM 1783 O O . ASN A 1 230 ? -4.063 -15.577 3.926 1.00 86.56 230 ASN A O 1
ATOM 1787 N N . VAL A 1 231 ? -4.855 -13.701 4.869 1.00 92.94 231 VAL A N 1
ATOM 1788 C CA . VAL A 1 231 ? -4.531 -12.828 3.746 1.00 92.94 231 VAL A CA 1
ATOM 1789 C C . VAL A 1 231 ? -3.302 -12.002 4.109 1.00 92.94 231 VAL A C 1
ATOM 1791 O O . VAL A 1 231 ? -3.202 -11.504 5.223 1.00 92.94 231 VAL A O 1
ATOM 1794 N N . LEU A 1 232 ? -2.366 -11.875 3.177 1.00 94.12 232 LEU A N 1
ATOM 1795 C CA . LEU A 1 232 ? -1.237 -10.958 3.269 1.00 94.12 232 LEU A CA 1
ATOM 1796 C C . LEU A 1 232 ? -1.440 -9.832 2.260 1.00 94.12 232 LEU A C 1
ATOM 1798 O O . LEU A 1 232 ? -1.650 -10.118 1.082 1.00 94.12 232 LEU A O 1
ATOM 1802 N N . PHE A 1 233 ? -1.311 -8.590 2.706 1.00 95.75 233 PHE A N 1
ATOM 1803 C CA . PHE A 1 233 ? -1.240 -7.406 1.855 1.00 95.75 233 PHE A CA 1
ATOM 1804 C C . PHE A 1 233 ? 0.203 -6.922 1.782 1.00 95.75 233 PHE A C 1
ATOM 1806 O O . PHE A 1 233 ? 0.908 -6.949 2.789 1.00 95.75 233 PHE A O 1
ATOM 1813 N N . SER A 1 234 ? 0.638 -6.476 0.608 1.00 95.44 234 SER A N 1
ATOM 1814 C CA . SER A 1 234 ? 1.947 -5.858 0.412 1.00 95.44 234 SER A CA 1
ATOM 1815 C C . SER A 1 234 ? 1.827 -4.705 -0.574 1.00 95.44 234 SER A C 1
ATOM 1817 O O . SER A 1 234 ? 1.183 -4.837 -1.617 1.00 95.44 234 SER A O 1
ATOM 1819 N N . VAL A 1 235 ? 2.426 -3.569 -0.237 1.00 97.00 235 VAL A N 1
ATOM 1820 C CA . VAL A 1 235 ? 2.524 -2.410 -1.125 1.00 97.00 235 VAL A CA 1
ATOM 1821 C C . VAL A 1 235 ? 3.852 -1.711 -0.900 1.00 97.00 235 VAL A C 1
ATOM 1823 O O . VAL A 1 235 ? 4.382 -1.703 0.205 1.00 97.00 235 VAL A O 1
ATOM 1826 N N . THR A 1 236 ? 4.389 -1.115 -1.953 1.00 96.12 236 THR A N 1
ATOM 1827 C CA . THR A 1 236 ? 5.599 -0.301 -1.890 1.00 96.12 236 THR A CA 1
ATOM 1828 C C . THR A 1 236 ? 5.453 0.910 -2.803 1.00 96.12 236 THR A C 1
ATOM 1830 O O . THR A 1 236 ? 4.573 0.972 -3.665 1.00 96.12 236 THR A O 1
ATOM 1833 N N . GLU A 1 237 ? 6.317 1.895 -2.621 1.00 96.19 237 GLU A N 1
ATOM 1834 C CA . GLU A 1 237 ? 6.437 3.039 -3.514 1.00 96.19 237 GLU A CA 1
ATOM 1835 C C . GLU A 1 237 ? 7.244 2.687 -4.771 1.00 96.19 237 GLU A C 1
ATOM 1837 O O . GLU A 1 237 ? 8.035 1.747 -4.797 1.00 96.19 237 GLU A O 1
ATOM 1842 N N . GLN A 1 238 ? 7.130 3.492 -5.828 1.00 96.06 238 GLN A N 1
ATOM 1843 C CA . GLN A 1 238 ? 7.841 3.266 -7.094 1.00 96.06 238 GLN A CA 1
ATOM 1844 C C . GLN A 1 238 ? 9.358 3.154 -6.936 1.00 96.06 238 GLN A C 1
ATOM 1846 O O . GLN A 1 238 ? 10.019 2.414 -7.667 1.00 96.06 238 GLN A O 1
ATOM 1851 N N . CYS A 1 239 ? 9.929 3.907 -6.004 1.00 94.88 239 CYS A N 1
ATOM 1852 C CA . CYS A 1 239 ? 11.348 3.852 -5.693 1.00 94.88 239 CYS A CA 1
ATOM 1853 C C . CYS A 1 239 ? 11.730 2.678 -4.786 1.00 94.88 239 CYS A C 1
ATOM 1855 O O . CYS A 1 239 ? 12.915 2.365 -4.749 1.00 94.88 239 CYS A O 1
ATOM 1857 N N . GLY A 1 240 ? 10.786 2.041 -4.088 1.00 92.94 240 GLY A N 1
ATOM 1858 C CA . GLY A 1 240 ? 11.084 1.099 -3.008 1.00 92.94 240 GLY A CA 1
ATOM 1859 C C . GLY A 1 240 ? 11.655 1.789 -1.768 1.00 92.94 240 GLY A C 1
ATOM 1860 O O . GLY A 1 240 ? 12.517 1.225 -1.106 1.00 92.94 240 GLY A O 1
ATOM 1861 N N . ASN A 1 241 ? 11.278 3.048 -1.500 1.00 91.12 241 ASN A N 1
ATOM 1862 C CA . ASN A 1 241 ? 11.756 3.754 -0.303 1.00 91.12 241 ASN A CA 1
ATOM 1863 C C . ASN A 1 241 ? 11.287 3.067 0.984 1.00 91.12 241 ASN A C 1
ATOM 1865 O O . ASN A 1 241 ? 11.988 3.110 1.996 1.00 91.12 241 ASN A O 1
ATOM 1869 N N . ASP A 1 242 ? 10.100 2.479 0.898 1.00 89.12 242 ASP A N 1
ATOM 1870 C CA . ASP A 1 242 ? 9.382 1.883 2.001 1.00 89.12 242 ASP A CA 1
ATOM 1871 C C . ASP A 1 242 ? 8.483 0.749 1.500 1.00 89.12 242 ASP A C 1
ATOM 1873 O O . ASP A 1 242 ? 8.053 0.755 0.332 1.00 89.12 242 ASP A O 1
ATOM 1877 N N . VAL A 1 243 ? 8.222 -0.242 2.345 1.00 92.25 243 VAL A N 1
ATOM 1878 C CA . VAL A 1 243 ? 7.314 -1.350 2.043 1.00 92.25 243 VAL A CA 1
ATOM 1879 C C . VAL A 1 243 ? 6.419 -1.614 3.233 1.00 92.25 243 VAL A C 1
ATOM 1881 O O . VAL A 1 243 ? 6.873 -1.838 4.339 1.00 92.25 243 VAL A O 1
ATOM 1884 N N . LEU A 1 244 ? 5.123 -1.661 2.967 1.00 93.06 244 LEU A N 1
ATOM 1885 C CA . LEU A 1 244 ? 4.128 -1.910 3.987 1.00 93.06 244 LEU A CA 1
ATOM 1886 C C . LEU A 1 244 ? 3.551 -3.309 3.801 1.00 93.06 244 LEU A C 1
ATOM 1888 O O . LEU A 1 244 ? 3.142 -3.692 2.696 1.00 93.06 244 LEU A O 1
ATOM 1892 N N . VAL A 1 245 ? 3.476 -4.062 4.898 1.00 93.12 245 VAL A N 1
ATOM 1893 C CA . VAL A 1 245 ? 2.936 -5.426 4.924 1.00 93.12 245 VAL A CA 1
ATOM 1894 C C . VAL A 1 245 ? 1.815 -5.537 5.953 1.00 93.12 245 VAL A C 1
ATOM 1896 O O . VAL A 1 245 ? 1.913 -5.012 7.057 1.00 93.12 245 VAL A O 1
ATOM 1899 N N . GLY A 1 246 ? 0.731 -6.239 5.614 1.00 91.75 246 GLY A N 1
ATOM 1900 C CA . GLY A 1 246 ? -0.408 -6.444 6.515 1.00 91.75 246 GLY A CA 1
ATOM 1901 C C . GLY A 1 246 ? -0.899 -7.891 6.563 1.00 91.75 246 GLY A C 1
ATOM 1902 O O . GLY A 1 246 ? -0.976 -8.544 5.528 1.00 91.75 246 GLY A O 1
ATOM 1903 N N . ASP A 1 247 ? -1.265 -8.383 7.748 1.00 90.56 247 ASP A N 1
ATOM 1904 C CA . ASP A 1 247 ? -1.861 -9.705 7.995 1.00 90.56 247 ASP A CA 1
ATOM 1905 C C . ASP A 1 247 ? -2.952 -9.623 9.086 1.00 90.56 247 ASP A C 1
ATOM 1907 O O . ASP A 1 247 ? -2.638 -9.438 10.270 1.00 90.56 247 ASP A O 1
ATOM 1911 N N . P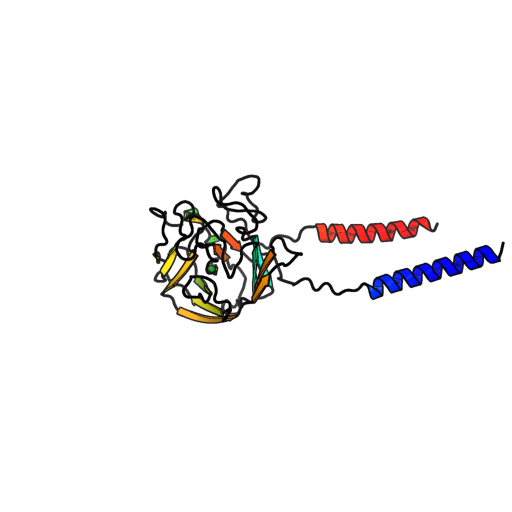RO A 1 248 ? -4.238 -9.825 8.740 1.00 85.38 248 PRO A N 1
ATOM 1912 C CA . PRO A 1 248 ? -5.347 -9.774 9.693 1.00 85.38 248 PRO A CA 1
ATOM 1913 C C . PRO A 1 248 ? -5.301 -10.822 10.807 1.00 85.38 248 PRO A C 1
ATOM 1915 O O . PRO A 1 248 ? -5.994 -10.675 11.812 1.00 85.38 248 PRO A O 1
ATOM 1918 N N . VAL A 1 249 ? -4.516 -11.896 10.666 1.00 80.31 249 VAL A N 1
ATOM 1919 C CA . VAL A 1 249 ? -4.434 -12.958 11.684 1.00 80.31 249 VAL A CA 1
ATOM 1920 C C . VAL A 1 249 ? -3.642 -12.503 12.912 1.00 80.31 249 VAL A C 1
ATOM 1922 O O . VAL A 1 249 ? -3.855 -13.017 14.015 1.00 80.31 249 VAL A O 1
ATOM 1925 N N . ASN A 1 250 ? -2.745 -11.532 12.743 1.00 69.75 250 ASN A N 1
ATOM 1926 C CA . ASN A 1 250 ? -1.843 -11.057 13.786 1.00 69.75 250 ASN A CA 1
ATOM 1927 C C . ASN A 1 250 ? -1.998 -9.542 14.011 1.00 69.75 250 ASN A C 1
ATOM 1929 O O . ASN A 1 250 ? -1.005 -8.822 13.904 1.00 69.75 250 ASN A O 1
ATOM 1933 N N . PRO A 1 251 ? -3.208 -9.045 14.343 1.00 67.00 251 PRO A N 1
ATOM 1934 C CA . PRO A 1 251 ? -3.425 -7.615 14.492 1.00 67.00 251 PRO A CA 1
ATOM 1935 C C . PRO A 1 251 ? -2.541 -7.067 15.611 1.00 67.00 251 PRO A C 1
ATOM 1937 O O . PRO A 1 251 ? -2.365 -7.703 16.663 1.00 67.00 251 PRO A O 1
ATOM 1940 N N . VAL A 1 252 ? -1.988 -5.875 15.392 1.00 66.69 252 VAL A N 1
ATOM 1941 C CA . VAL A 1 252 ? -1.159 -5.196 16.387 1.00 66.69 252 VAL A CA 1
ATOM 1942 C C . VAL A 1 252 ? -2.050 -4.890 17.590 1.00 66.69 252 VAL A C 1
ATOM 1944 O O . VAL A 1 252 ? -3.032 -4.159 17.447 1.00 66.69 252 VAL A O 1
ATOM 1947 N N . PRO A 1 253 ? -1.754 -5.425 18.791 1.00 62.34 253 PRO A N 1
ATOM 1948 C CA . PRO A 1 253 ? -2.598 -5.181 19.948 1.00 62.34 253 PRO A CA 1
ATOM 1949 C C . PRO A 1 253 ? -2.711 -3.681 20.207 1.00 62.34 253 PRO A C 1
ATOM 1951 O O . PRO A 1 253 ? -1.688 -3.012 20.384 1.00 62.34 253 PRO A O 1
ATOM 1954 N N . GLU A 1 254 ? -3.943 -3.168 20.279 1.00 63.41 254 GLU A N 1
ATOM 1955 C CA . GLU A 1 254 ? -4.178 -1.772 20.638 1.00 63.41 254 GLU A CA 1
ATOM 1956 C C . GLU A 1 254 ? -3.372 -1.417 21.899 1.00 63.41 254 GLU A C 1
ATOM 1958 O O . GLU A 1 254 ? -3.372 -2.175 22.886 1.00 63.41 254 GLU A O 1
ATOM 1963 N N . PRO A 1 255 ? -2.667 -0.274 21.917 1.00 59.44 255 PRO A N 1
ATOM 1964 C CA . PRO A 1 255 ? -1.818 0.061 23.039 1.00 59.44 255 PRO A CA 1
ATOM 1965 C C . PRO A 1 255 ? -2.655 0.132 24.323 1.00 59.44 255 PRO A C 1
ATOM 1967 O O . PRO A 1 255 ? -3.688 0.798 24.406 1.00 59.44 255 PRO A O 1
ATOM 1970 N N . GLY A 1 256 ? -2.169 -0.511 25.393 1.00 72.94 256 GLY A N 1
ATOM 1971 C CA . GLY A 1 256 ? -2.811 -0.517 26.718 1.00 72.94 256 GLY A CA 1
ATOM 1972 C C . GLY A 1 256 ? -2.992 0.874 27.353 1.00 72.94 256 GLY A C 1
ATOM 1973 O O . GLY A 1 256 ? -3.468 0.988 28.482 1.00 72.94 256 GLY A O 1
ATOM 1974 N N . THR A 1 257 ? -2.624 1.941 26.645 1.00 72.31 257 THR A N 1
ATOM 1975 C CA . THR A 1 257 ? -2.913 3.341 26.949 1.00 72.31 257 THR A CA 1
ATOM 1976 C C . THR A 1 257 ? -4.411 3.614 27.051 1.00 72.31 257 THR A C 1
ATOM 1978 O O . THR A 1 257 ? -4.792 4.360 27.950 1.00 72.31 257 THR A O 1
ATOM 1981 N N . LEU A 1 258 ? -5.273 2.977 26.247 1.00 78.69 258 LEU A N 1
ATOM 1982 C CA . LEU A 1 258 ? -6.733 3.118 26.389 1.00 78.69 258 LEU A CA 1
ATOM 1983 C C . LEU A 1 258 ? -7.230 2.527 27.714 1.00 78.69 258 LEU A C 1
ATOM 1985 O O . LEU A 1 258 ? -7.994 3.162 28.450 1.00 78.69 258 LEU A O 1
ATOM 1989 N N . LEU A 1 259 ? -6.709 1.357 28.091 1.00 80.00 259 LEU A N 1
ATOM 1990 C CA . LEU A 1 259 ? -6.962 0.765 29.403 1.00 80.00 259 LEU A CA 1
ATOM 1991 C C . LEU A 1 259 ? -6.418 1.657 30.531 1.00 80.00 259 LEU A C 1
ATOM 1993 O O . LEU A 1 259 ? -7.087 1.844 31.550 1.00 80.00 259 LEU A O 1
ATOM 1997 N N . LEU A 1 260 ? -5.226 2.234 30.355 1.00 83.00 260 LEU A N 1
ATOM 1998 C CA . LEU A 1 260 ? -4.592 3.117 31.333 1.00 83.00 260 LEU A CA 1
ATOM 1999 C C . LEU A 1 260 ? -5.371 4.427 31.508 1.00 83.00 260 LEU A C 1
ATOM 2001 O O . LEU A 1 260 ? -5.557 4.884 32.637 1.00 83.00 260 LEU A O 1
ATOM 2005 N N . LEU A 1 261 ? -5.871 5.005 30.415 1.00 85.81 261 LEU A N 1
ATOM 2006 C CA . LEU A 1 261 ? -6.737 6.179 30.417 1.00 85.81 261 LEU A CA 1
ATOM 2007 C C . LEU A 1 261 ? -8.044 5.869 31.153 1.00 85.81 261 LEU A C 1
ATOM 2009 O O . LEU A 1 261 ? -8.425 6.604 32.069 1.00 85.81 261 LEU A O 1
ATOM 2013 N N . GLY A 1 262 ? -8.687 4.743 30.829 1.00 84.25 262 GLY A N 1
ATOM 2014 C CA . GLY A 1 262 ? -9.891 4.276 31.516 1.00 84.25 262 GLY A CA 1
ATOM 2015 C C . GLY A 1 262 ? -9.666 4.067 33.019 1.00 84.25 262 GLY A C 1
ATOM 2016 O O . GLY A 1 262 ? -10.429 4.570 33.851 1.00 84.25 262 GLY A O 1
ATOM 2017 N N . ALA A 1 263 ? -8.575 3.398 33.393 1.00 87.31 263 ALA A N 1
ATOM 2018 C CA . ALA A 1 263 ? -8.199 3.176 34.787 1.00 87.31 263 ALA A CA 1
ATOM 2019 C C . ALA A 1 263 ? -7.860 4.487 35.520 1.00 87.31 263 ALA A C 1
ATOM 2021 O O . ALA A 1 263 ? -8.253 4.671 36.676 1.00 87.31 263 ALA A O 1
ATOM 2022 N N . GLY A 1 264 ? -7.185 5.424 34.850 1.00 89.81 264 GLY A N 1
ATOM 2023 C CA . GLY A 1 264 ? -6.856 6.747 35.378 1.00 89.81 264 GLY A CA 1
ATOM 2024 C C . GLY A 1 264 ? -8.103 7.580 35.677 1.00 89.81 264 GLY A C 1
ATOM 2025 O O . GLY A 1 264 ? -8.239 8.117 36.781 1.00 89.81 264 GLY A O 1
ATOM 2026 N N . LEU A 1 265 ? -9.060 7.621 34.744 1.00 90.25 265 LEU A N 1
ATOM 2027 C CA . LEU A 1 265 ? -10.340 8.317 34.922 1.00 90.25 265 LEU A CA 1
ATOM 2028 C C . LEU A 1 265 ? -11.155 7.724 36.083 1.00 90.25 265 LEU A C 1
ATOM 2030 O O . LEU A 1 265 ? -11.669 8.466 36.928 1.00 90.25 265 LEU A O 1
ATOM 2034 N N . LEU A 1 266 ? -11.213 6.393 36.196 1.00 86.88 266 LEU A N 1
ATOM 2035 C CA . LEU A 1 266 ? -11.852 5.715 37.331 1.00 86.88 266 LEU A CA 1
ATOM 2036 C C . LEU A 1 266 ? -11.140 6.008 38.662 1.00 86.88 266 LEU A C 1
ATOM 2038 O O . LEU A 1 266 ? -11.801 6.215 39.687 1.00 86.88 266 LEU A O 1
ATOM 2042 N N . GLY A 1 267 ? -9.808 6.088 38.655 1.00 89.12 267 GLY A N 1
ATOM 2043 C CA . GLY A 1 267 ? -9.002 6.467 39.815 1.00 89.12 267 GLY A CA 1
ATOM 2044 C C . GLY A 1 267 ? -9.330 7.873 40.328 1.00 89.12 267 GLY A C 1
ATOM 2045 O O . GLY A 1 267 ? -9.557 8.062 41.529 1.00 89.12 267 GLY A O 1
ATOM 2046 N N . ILE A 1 268 ? -9.442 8.852 39.424 1.00 88.12 268 ILE A N 1
ATOM 2047 C CA . ILE A 1 268 ? -9.809 10.239 39.758 1.00 88.12 268 ILE A CA 1
ATOM 2048 C C . ILE A 1 268 ? -11.219 10.300 40.370 1.00 88.12 268 ILE A C 1
ATOM 2050 O O . ILE A 1 268 ? -11.422 10.936 41.412 1.00 88.12 268 ILE A O 1
ATOM 2054 N N . LEU A 1 269 ? -12.187 9.584 39.787 1.00 84.81 269 LEU A N 1
ATOM 2055 C CA . LEU A 1 269 ? -13.549 9.490 40.329 1.00 84.81 269 LEU A CA 1
ATOM 2056 C C . LEU A 1 269 ? -13.578 8.852 41.731 1.00 84.81 269 LEU A C 1
ATOM 2058 O O . LEU A 1 269 ? -14.350 9.280 42.597 1.00 84.81 269 LEU A O 1
ATOM 2062 N N . GLY A 1 270 ? -12.719 7.860 41.982 1.00 85.06 270 GLY A N 1
ATOM 2063 C CA . GLY A 1 270 ? -12.568 7.213 43.286 1.00 85.06 270 GLY A CA 1
ATOM 2064 C C . GLY A 1 270 ? -12.013 8.144 44.370 1.00 85.06 270 GLY A C 1
ATOM 2065 O O . GLY A 1 270 ? -12.539 8.181 45.488 1.00 85.06 270 GLY A O 1
ATOM 2066 N N . LEU A 1 271 ? -10.996 8.948 44.042 1.00 84.94 271 LEU A N 1
ATOM 2067 C CA . LEU A 1 271 ? -10.391 9.914 44.969 1.00 84.94 271 LEU A CA 1
ATOM 2068 C C . LEU A 1 271 ? -11.372 11.027 45.374 1.00 84.94 271 LEU A C 1
ATOM 2070 O O . LEU A 1 271 ? -11.416 11.415 46.545 1.00 84.94 271 LEU A O 1
ATOM 2074 N N . GLY A 1 272 ? -12.236 11.470 44.454 1.00 72.44 272 GLY A N 1
ATOM 2075 C CA . GLY A 1 272 ? -13.256 12.489 44.727 1.00 72.44 272 GLY A CA 1
ATOM 2076 C C . GLY A 1 272 ? -14.272 12.103 45.815 1.00 72.44 272 GLY A C 1
ATOM 2077 O O . GLY A 1 272 ? -14.824 12.981 46.485 1.00 72.44 272 GLY A O 1
ATOM 2078 N N . LYS A 1 273 ? -14.499 10.801 46.054 1.00 68.25 273 LYS A N 1
ATOM 2079 C CA . LYS A 1 273 ? -15.399 10.320 47.120 1.00 68.25 273 LYS A CA 1
ATOM 2080 C C . LYS A 1 273 ? -14.780 10.376 48.520 1.00 68.25 273 LYS A C 1
ATOM 2082 O O . LYS A 1 273 ? -15.531 10.476 49.487 1.00 68.25 273 LYS A O 1
ATOM 2087 N N . ARG A 1 274 ? -13.448 10.345 48.657 1.00 62.12 274 ARG A N 1
ATOM 2088 C CA . ARG A 1 274 ? -12.781 10.338 49.976 1.00 62.12 274 ARG A CA 1
ATOM 2089 C C . ARG A 1 274 ? -12.668 11.716 50.626 1.00 62.12 274 ARG A C 1
ATOM 2091 O O . ARG A 1 274 ? -12.622 11.788 51.842 1.00 62.12 274 ARG A O 1
ATOM 2098 N N . ILE A 1 275 ? -12.691 12.797 49.849 1.00 62.59 275 ILE A N 1
ATOM 2099 C CA . ILE A 1 275 ? -12.503 14.173 50.354 1.00 62.59 275 ILE A CA 1
ATOM 2100 C C . ILE A 1 275 ? -13.770 14.724 51.057 1.00 62.59 275 ILE A C 1
ATOM 2102 O O . ILE A 1 275 ? -13.752 15.805 51.639 1.00 62.59 275 ILE A O 1
ATOM 2106 N N . LYS A 1 276 ? -14.897 13.995 51.022 1.00 52.88 276 LYS A N 1
ATOM 2107 C CA . LYS A 1 276 ? -16.167 14.410 51.651 1.00 52.88 276 LYS A CA 1
ATOM 2108 C C . LYS A 1 276 ? -16.438 13.821 53.044 1.00 52.88 276 LYS A C 1
ATOM 2110 O O . LYS A 1 276 ? -17.488 14.148 53.596 1.00 52.88 276 LYS A O 1
ATOM 2115 N N . ASN A 1 277 ? -15.525 13.024 53.596 1.00 48.41 277 ASN A N 1
ATOM 2116 C CA . ASN A 1 277 ? -15.568 12.545 54.983 1.00 48.41 277 ASN A CA 1
ATOM 2117 C C . ASN A 1 277 ? -14.452 13.197 55.795 1.00 48.41 277 ASN A C 1
ATOM 2119 O O . ASN A 1 277 ? -14.698 13.462 56.990 1.00 48.41 277 ASN A O 1
#

Radius of gyration: 24.48 Å; chains: 1; bounding box: 48×50×79 Å

Sequence (277 aa):
MMFMELWRFVMKRLFGVLLAATLMCTGAHVYALDLGDNITLPDMISTGNGWYGSQEVDETEPGTVQGQNWDLEAFFLDDFTLSVVGGFDFINGEASNHASGDGNWHFGDIFISTAGYASYDPSAYPELNGNGQVNLDNTFGFDYVISFDRADDGKLDAGTMGYSVYSLTDDSILQSVYFDSFDRSGPYAYVDGGDFVENGTFEVIYDYDNLVGTNVLTGLDLSFLNTTDNVLFSVTEQCGNDVLVGDPVNPVPEPGTLLLLGAGLLGILGLGKRIKN

Organism: NCBI:txid2044937